Protein AF-A0A924VBN9-F1 (afdb_monomer)

Structure (mmCIF, N/CA/C/O backbone):
data_AF-A0A924VBN9-F1
#
_entry.id   AF-A0A924VBN9-F1
#
loop_
_atom_site.group_PDB
_atom_site.id
_atom_site.type_symbol
_atom_site.label_atom_id
_atom_site.label_alt_id
_atom_site.label_comp_id
_atom_site.label_asym_id
_atom_site.label_entity_id
_atom_site.label_seq_id
_atom_site.pdbx_PDB_ins_code
_atom_site.Cartn_x
_atom_site.Cartn_y
_atom_site.Cartn_z
_atom_site.occupancy
_atom_site.B_iso_or_equiv
_atom_site.auth_seq_id
_atom_site.auth_comp_id
_atom_site.auth_asym_id
_atom_site.auth_atom_id
_atom_site.pdbx_PDB_model_num
ATOM 1 N N . PHE A 1 1 ? -16.070 -0.258 2.102 1.00 54.66 1 PHE A N 1
ATOM 2 C CA . PHE A 1 1 ? -16.539 0.979 2.810 1.00 54.66 1 PHE A CA 1
ATOM 3 C C . PHE A 1 1 ? -17.979 1.382 2.476 1.00 54.66 1 PHE A C 1
ATOM 5 O O . PHE A 1 1 ? -18.764 1.520 3.407 1.00 54.66 1 PHE A O 1
ATOM 12 N N . LEU A 1 2 ? -18.347 1.595 1.200 1.00 62.75 2 LEU A N 1
ATOM 13 C CA . LEU A 1 2 ? -19.738 1.931 0.835 1.00 62.75 2 LEU A CA 1
ATOM 14 C C . LEU A 1 2 ? -20.715 0.792 1.161 1.00 62.75 2 LEU A C 1
ATOM 16 O O . LEU A 1 2 ? -21.795 1.058 1.678 1.00 62.75 2 LEU A O 1
ATOM 20 N N . ASP A 1 3 ? -20.292 -0.458 0.959 1.00 60.91 3 ASP A N 1
ATOM 21 C CA . ASP A 1 3 ? -21.096 -1.643 1.270 1.00 60.91 3 ASP A CA 1
ATOM 22 C C . ASP A 1 3 ? -21.439 -1.731 2.772 1.00 60.91 3 ASP A C 1
ATOM 24 O O . ASP A 1 3 ? -22.600 -1.666 3.165 1.00 60.91 3 ASP A O 1
ATOM 28 N N . GLY A 1 4 ? -20.435 -1.664 3.654 1.00 61.53 4 GLY A N 1
ATOM 29 C CA . GLY A 1 4 ? -20.659 -1.629 5.108 1.00 61.53 4 GLY A CA 1
ATOM 30 C C . GLY A 1 4 ? -21.409 -0.392 5.641 1.00 61.53 4 GLY A C 1
ATOM 31 O O . GLY A 1 4 ? -21.885 -0.397 6.780 1.00 61.53 4 GLY A O 1
ATOM 32 N N . MET A 1 5 ? -21.515 0.696 4.870 1.00 68.69 5 MET A N 1
ATOM 33 C CA . MET A 1 5 ? -22.376 1.839 5.206 1.00 68.69 5 MET A CA 1
ATOM 34 C C . MET A 1 5 ? -23.834 1.552 4.831 1.00 68.69 5 MET A C 1
ATOM 36 O O . MET A 1 5 ? -24.726 1.789 5.644 1.00 68.69 5 MET A O 1
ATOM 40 N N . LEU A 1 6 ? -24.066 0.997 3.639 1.00 72.06 6 LEU A N 1
ATOM 41 C CA . LEU A 1 6 ? -25.390 0.599 3.161 1.00 72.06 6 LEU A CA 1
ATOM 42 C C . LEU A 1 6 ? -25.974 -0.546 3.995 1.00 72.06 6 LEU A C 1
ATOM 44 O O . LEU A 1 6 ? -27.129 -0.466 4.398 1.00 72.06 6 LEU A O 1
ATOM 48 N N . ALA A 1 7 ? -25.173 -1.550 4.357 1.00 70.88 7 ALA A N 1
ATOM 49 C CA . ALA A 1 7 ? -25.602 -2.646 5.226 1.00 70.88 7 ALA A CA 1
ATOM 50 C C . ALA A 1 7 ? -26.070 -2.152 6.608 1.00 70.88 7 ALA A C 1
ATOM 52 O O . ALA A 1 7 ? -27.071 -2.635 7.134 1.00 70.88 7 ALA A O 1
ATOM 53 N N . ARG A 1 8 ? -25.395 -1.140 7.177 1.00 68.31 8 ARG A N 1
ATOM 54 C CA . ARG A 1 8 ? -25.822 -0.490 8.430 1.00 68.31 8 ARG A CA 1
ATOM 55 C C . ARG A 1 8 ? -27.088 0.342 8.259 1.00 68.31 8 ARG A C 1
ATOM 57 O O . ARG A 1 8 ? -27.921 0.345 9.155 1.00 68.31 8 ARG A O 1
ATOM 64 N N . LEU A 1 9 ? -27.243 1.021 7.124 1.00 74.75 9 LEU A N 1
ATOM 65 C CA . LEU A 1 9 ? -28.449 1.792 6.814 1.00 74.75 9 LEU A CA 1
ATOM 66 C C . LEU A 1 9 ? -29.678 0.886 6.621 1.00 74.75 9 LEU A C 1
ATOM 68 O O . LEU A 1 9 ? -30.787 1.271 6.975 1.00 74.75 9 LEU A O 1
ATOM 72 N N . LEU A 1 10 ? -29.473 -0.321 6.086 1.00 80.88 10 LEU A N 1
ATOM 73 C CA . LEU A 1 10 ? -30.519 -1.304 5.791 1.00 80.88 10 LEU A CA 1
ATOM 74 C C . LEU A 1 10 ? -30.759 -2.317 6.926 1.00 80.88 10 LEU A C 1
ATOM 76 O O . LEU A 1 10 ? -31.559 -3.231 6.750 1.00 80.88 10 LEU A O 1
ATOM 80 N N . ASN A 1 11 ? -30.070 -2.190 8.070 1.00 68.44 11 ASN A N 1
ATOM 81 C CA . ASN A 1 11 ? -30.061 -3.186 9.156 1.00 68.44 11 ASN A CA 1
ATOM 82 C C . ASN A 1 11 ? -29.734 -4.624 8.691 1.00 68.44 11 ASN A C 1
ATOM 84 O O . ASN A 1 11 ? -30.111 -5.597 9.338 1.00 68.44 11 ASN A O 1
ATOM 88 N N . ALA A 1 12 ? -29.006 -4.769 7.584 1.00 73.81 12 ALA A N 1
ATOM 89 C CA . ALA A 1 12 ? -28.646 -6.046 6.973 1.00 73.81 12 ALA A CA 1
ATOM 90 C C . ALA A 1 12 ? -27.197 -6.432 7.315 1.00 73.81 12 ALA A C 1
ATOM 92 O O . ALA A 1 12 ? -26.398 -6.765 6.442 1.00 73.81 12 ALA A O 1
ATOM 93 N N . TYR A 1 13 ? -26.825 -6.329 8.592 1.00 69.38 13 TYR A N 1
ATOM 94 C CA . TYR A 1 13 ? -25.487 -6.697 9.049 1.00 69.38 13 TYR A CA 1
ATOM 95 C C . TYR A 1 13 ? -25.423 -8.203 9.330 1.00 69.38 13 TYR A C 1
ATOM 97 O O . TYR A 1 13 ? -26.237 -8.729 10.085 1.00 69.38 13 TYR A O 1
ATOM 105 N N . SER A 1 14 ? -24.453 -8.896 8.735 1.00 81.44 14 SER A N 1
ATOM 106 C CA . SER A 1 14 ? -24.187 -10.313 9.000 1.00 81.44 14 SER A CA 1
ATOM 107 C C . SER A 1 14 ? -22.686 -10.571 9.072 1.00 81.44 14 SER A C 1
ATOM 109 O O . SER A 1 14 ? -21.905 -9.883 8.409 1.00 81.44 14 SER A O 1
ATOM 111 N N . ASP A 1 15 ? -22.284 -11.582 9.843 1.00 82.25 15 ASP A N 1
ATOM 112 C CA . ASP A 1 15 ? -20.875 -11.979 9.958 1.00 82.25 15 ASP A CA 1
ATOM 113 C C . ASP A 1 15 ? -20.304 -12.426 8.602 1.00 82.25 15 ASP A C 1
ATOM 115 O O . ASP A 1 15 ? -19.198 -12.039 8.234 1.00 82.25 15 ASP A O 1
ATOM 119 N N . ILE A 1 16 ? -21.117 -13.117 7.794 1.00 85.19 16 ILE A N 1
ATOM 120 C CA . ILE A 1 16 ? -20.769 -13.501 6.417 1.00 85.19 16 ILE A CA 1
ATOM 121 C C . ILE A 1 16 ? -20.484 -12.264 5.553 1.00 85.19 16 ILE A C 1
ATOM 123 O O . ILE A 1 16 ? -19.533 -12.265 4.775 1.00 85.19 16 ILE A O 1
ATOM 127 N N . GLY A 1 17 ? -21.277 -11.196 5.690 1.00 84.81 17 GLY A N 1
ATOM 128 C CA . GLY A 1 17 ? -21.065 -9.951 4.948 1.00 84.81 17 GLY A CA 1
ATOM 129 C C . GLY A 1 17 ? -19.741 -9.267 5.302 1.00 84.81 17 GLY A C 1
ATOM 130 O O . GLY A 1 17 ? -19.043 -8.789 4.412 1.00 84.81 17 GLY A O 1
ATOM 131 N N . LYS A 1 18 ? -19.353 -9.276 6.584 1.00 81.56 18 LYS A N 1
ATOM 132 C CA . LYS A 1 18 ? -18.053 -8.751 7.041 1.00 81.56 18 LYS A CA 1
ATOM 133 C C . LYS A 1 18 ? -16.880 -9.522 6.422 1.00 81.56 18 LYS A C 1
ATOM 135 O O . LYS A 1 18 ? -15.900 -8.915 5.980 1.00 81.56 18 LYS A O 1
ATOM 140 N N . ASP A 1 19 ? -16.979 -10.847 6.376 1.00 87.19 19 ASP A N 1
ATOM 141 C CA . ASP A 1 19 ? -15.943 -11.690 5.775 1.00 87.19 19 ASP A CA 1
ATOM 142 C C . ASP A 1 19 ? -15.893 -11.530 4.249 1.00 87.19 19 ASP A C 1
ATOM 144 O O . ASP A 1 19 ? -14.808 -11.509 3.664 1.00 87.19 19 ASP A O 1
ATOM 148 N N . LEU A 1 20 ? -17.044 -11.327 3.602 1.00 89.31 20 LEU A N 1
ATOM 149 C CA . LEU A 1 20 ? -17.122 -11.067 2.166 1.00 89.31 20 LEU A CA 1
ATOM 150 C C . LEU A 1 20 ? -16.524 -9.701 1.780 1.00 89.31 20 LEU A C 1
ATOM 152 O O . LEU A 1 20 ? -15.776 -9.638 0.805 1.00 89.31 20 LEU A O 1
ATOM 156 N N . ASP A 1 21 ? -16.773 -8.640 2.559 1.00 87.50 21 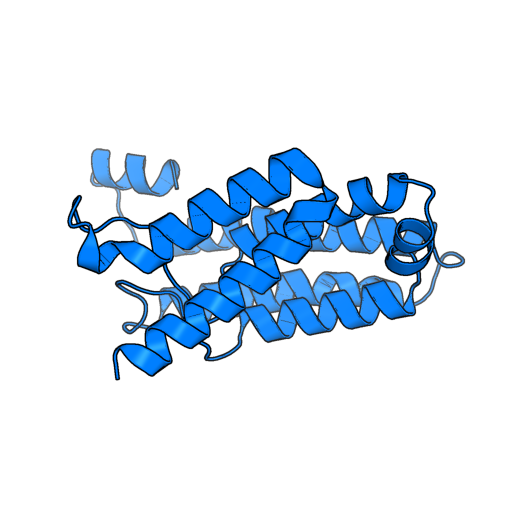ASP A N 1
ATOM 157 C CA . ASP A 1 21 ? -16.122 -7.321 2.390 1.00 87.50 21 ASP A CA 1
ATOM 158 C C . ASP A 1 21 ? -14.598 -7.467 2.520 1.00 87.50 21 ASP A C 1
ATOM 160 O O . ASP A 1 21 ? -13.838 -6.956 1.700 1.00 87.50 21 ASP A O 1
ATOM 164 N N . SER A 1 22 ? -14.138 -8.284 3.474 1.00 90.12 22 SER A N 1
ATOM 165 C CA . SER A 1 22 ? -12.709 -8.568 3.657 1.00 90.12 22 SER A CA 1
ATOM 166 C C . SER A 1 22 ? -12.106 -9.338 2.478 1.00 90.12 22 SER A C 1
ATOM 168 O O . SER A 1 22 ? -10.986 -9.045 2.062 1.00 90.12 22 SER A O 1
ATOM 170 N N . LEU A 1 23 ? -12.832 -10.298 1.898 1.00 91.44 23 LEU A N 1
ATOM 171 C CA . LEU A 1 23 ? -12.396 -11.011 0.694 1.00 91.44 23 LEU A CA 1
ATOM 172 C C . LEU A 1 23 ? -12.319 -10.067 -0.516 1.00 91.44 23 LEU A C 1
ATOM 174 O O . LEU A 1 23 ? -11.346 -10.106 -1.273 1.00 91.44 23 LEU A O 1
ATOM 178 N N . ALA A 1 24 ? -13.307 -9.185 -0.678 1.00 94.06 24 ALA A N 1
ATOM 179 C CA . ALA A 1 24 ? -13.301 -8.161 -1.719 1.00 94.06 24 ALA A CA 1
ATOM 180 C C . ALA A 1 24 ? -12.132 -7.171 -1.544 1.00 94.06 24 ALA A C 1
ATOM 182 O O . ALA A 1 24 ? -11.479 -6.795 -2.526 1.00 94.06 24 ALA A O 1
ATOM 183 N N . ASP A 1 25 ? -11.802 -6.816 -0.300 1.00 93.06 25 ASP A N 1
ATOM 184 C CA . ASP A 1 25 ? -10.635 -6.004 0.045 1.00 93.06 25 ASP A CA 1
ATOM 185 C C . ASP A 1 25 ? -9.316 -6.725 -0.272 1.00 93.06 25 ASP A C 1
ATOM 187 O O . ASP A 1 25 ? -8.379 -6.087 -0.756 1.00 93.06 25 ASP A O 1
ATOM 191 N N . VAL A 1 26 ? -9.219 -8.047 -0.076 1.00 96.25 26 VAL A N 1
ATOM 192 C CA . VAL A 1 26 ? -8.041 -8.831 -0.503 1.00 96.25 26 VAL A CA 1
ATOM 193 C C . VAL A 1 26 ? -7.848 -8.738 -2.012 1.00 96.25 26 VAL A C 1
ATOM 195 O O . VAL A 1 26 ? -6.723 -8.548 -2.473 1.00 96.25 26 VAL A O 1
ATOM 198 N N . VAL A 1 27 ? -8.918 -8.841 -2.799 1.00 96.81 27 VAL A N 1
ATOM 199 C CA . VAL A 1 27 ? -8.819 -8.738 -4.263 1.00 96.81 27 VAL A CA 1
ATOM 200 C C . VAL A 1 27 ? -8.392 -7.325 -4.674 1.00 96.81 27 VAL A C 1
ATOM 202 O O . VAL A 1 27 ? -7.432 -7.155 -5.429 1.00 96.81 27 VAL A O 1
ATOM 205 N N . SER A 1 28 ? -9.054 -6.307 -4.126 1.00 95.19 28 SER A N 1
ATOM 206 C CA . SER A 1 28 ? -8.852 -4.905 -4.513 1.00 95.19 28 SER A CA 1
ATOM 207 C C . SER A 1 28 ? -7.522 -4.327 -4.021 1.00 95.19 28 SER A C 1
ATOM 209 O O . SER A 1 28 ? -6.862 -3.583 -4.743 1.00 95.19 28 SER A O 1
ATOM 211 N N . PHE A 1 29 ? -7.108 -4.669 -2.799 1.00 96.06 29 PHE A N 1
ATOM 212 C CA . PHE A 1 29 ? -5.952 -4.068 -2.122 1.00 96.06 29 PHE A CA 1
ATOM 213 C C . PHE A 1 29 ? -4.799 -5.043 -1.852 1.00 96.06 29 PHE A C 1
ATOM 215 O O . PHE A 1 29 ? -3.751 -4.615 -1.374 1.00 96.06 29 PHE A O 1
ATOM 222 N N . GLY A 1 30 ? -4.959 -6.329 -2.163 1.00 97.12 30 GLY A N 1
ATOM 223 C CA . GLY A 1 30 ? -3.892 -7.332 -2.115 1.00 97.12 30 GLY A CA 1
ATOM 224 C C . GLY A 1 30 ? -3.515 -7.828 -3.509 1.00 97.12 30 GLY A C 1
ATOM 225 O O . GLY A 1 30 ? -2.386 -7.631 -3.953 1.00 97.12 30 GLY A O 1
ATOM 226 N N . VAL A 1 31 ? -4.472 -8.428 -4.223 1.00 98.00 31 VAL A N 1
ATOM 227 C CA . VAL A 1 31 ? -4.238 -9.062 -5.532 1.00 98.00 31 VAL A CA 1
ATOM 228 C C . VAL A 1 31 ? -3.916 -8.035 -6.612 1.00 98.00 31 VAL A C 1
ATOM 230 O O . VAL A 1 31 ? -2.914 -8.195 -7.304 1.00 98.00 31 VAL A O 1
ATOM 233 N N . LEU A 1 32 ? -4.707 -6.968 -6.754 1.00 97.69 32 LEU A N 1
ATOM 234 C CA . LEU A 1 32 ? -4.434 -5.930 -7.756 1.00 97.69 32 LEU A CA 1
ATOM 235 C C . LEU A 1 32 ? -3.019 -5.326 -7.591 1.00 97.69 32 LEU A C 1
ATOM 237 O O . LEU A 1 32 ? -2.272 -5.313 -8.572 1.00 97.69 32 LEU A O 1
ATOM 241 N N . PRO A 1 33 ? -2.580 -4.901 -6.388 1.00 97.56 33 PRO A N 1
ATOM 242 C CA . PRO A 1 33 ? -1.198 -4.469 -6.170 1.00 97.56 33 PRO A CA 1
ATOM 243 C C . PRO A 1 33 ? -0.140 -5.535 -6.485 1.00 97.56 33 PRO A C 1
ATOM 245 O O . PRO A 1 33 ? 0.878 -5.212 -7.098 1.00 97.56 33 PRO A O 1
ATOM 248 N N . SER A 1 34 ? -0.375 -6.805 -6.135 1.00 97.81 34 SER A N 1
ATOM 249 C CA . SER A 1 34 ? 0.512 -7.907 -6.535 1.00 97.81 34 SER A CA 1
ATOM 250 C C . SER A 1 34 ? 0.649 -8.012 -8.053 1.00 97.81 34 SER A C 1
ATOM 252 O O . SER A 1 34 ? 1.762 -8.144 -8.557 1.00 97.81 34 SER A O 1
ATOM 254 N N . VAL A 1 35 ? -0.455 -7.896 -8.795 1.00 97.75 35 VAL A N 1
ATOM 255 C CA . VAL A 1 35 ? -0.440 -7.924 -10.265 1.00 97.75 35 VAL A CA 1
ATOM 256 C C . VAL A 1 35 ? 0.334 -6.733 -10.831 1.00 97.75 35 VAL A C 1
ATOM 258 O O . VAL A 1 35 ? 1.094 -6.907 -11.780 1.00 97.75 35 VAL A O 1
ATOM 261 N N . ILE A 1 36 ? 0.210 -5.541 -10.238 1.00 97.12 36 ILE A N 1
ATOM 262 C CA . ILE A 1 36 ? 0.985 -4.358 -10.649 1.00 97.12 36 ILE A CA 1
ATOM 263 C C . ILE A 1 36 ? 2.493 -4.627 -10.544 1.00 97.12 36 ILE A C 1
ATOM 265 O O . ILE A 1 36 ? 3.231 -4.371 -11.496 1.00 97.12 36 ILE A O 1
ATOM 269 N N . ILE A 1 37 ? 2.958 -5.168 -9.415 1.00 96.31 37 ILE A N 1
ATOM 270 C CA . ILE A 1 37 ? 4.380 -5.492 -9.225 1.00 96.31 37 ILE A CA 1
ATOM 271 C C . ILE A 1 37 ? 4.815 -6.635 -10.145 1.00 96.31 37 ILE A C 1
ATOM 273 O O . ILE A 1 37 ? 5.881 -6.557 -10.752 1.00 96.31 37 ILE A O 1
ATOM 277 N N . TYR A 1 38 ? 3.980 -7.659 -10.317 1.00 95.50 38 TYR A N 1
ATOM 278 C CA . TYR A 1 38 ? 4.244 -8.752 -11.252 1.00 95.50 38 TYR A CA 1
ATOM 279 C C . TYR A 1 38 ? 4.428 -8.242 -12.690 1.00 95.50 38 TYR A C 1
ATOM 281 O O . TYR A 1 38 ? 5.359 -8.643 -13.383 1.00 95.50 38 TYR A O 1
ATOM 289 N N . GLN A 1 39 ? 3.607 -7.286 -13.128 1.00 94.31 39 GLN A N 1
ATOM 290 C CA . GLN A 1 39 ? 3.758 -6.637 -14.433 1.00 94.31 39 GLN A CA 1
ATOM 291 C C . GLN A 1 39 ? 5.069 -5.848 -14.554 1.00 94.31 39 GLN A C 1
ATOM 293 O O . GLN A 1 39 ? 5.650 -5.794 -15.635 1.00 94.31 39 GLN A O 1
ATOM 298 N N . LEU A 1 40 ? 5.566 -5.247 -13.468 1.00 93.69 40 LEU A N 1
ATOM 299 C CA . LEU A 1 40 ? 6.883 -4.600 -13.466 1.00 93.69 40 LEU A CA 1
ATOM 300 C C . LEU A 1 40 ? 8.021 -5.621 -13.562 1.00 93.69 40 LEU A C 1
ATOM 302 O O . LEU A 1 40 ? 8.974 -5.379 -14.296 1.00 93.69 40 LEU A O 1
ATOM 306 N N . PHE A 1 41 ? 7.894 -6.776 -12.906 1.00 93.19 41 PHE A N 1
ATOM 307 C CA . PHE A 1 41 ? 8.845 -7.883 -13.043 1.00 93.19 41 PHE A CA 1
ATOM 308 C C . PHE A 1 41 ? 8.942 -8.396 -14.483 1.00 93.19 41 PHE A C 1
ATOM 310 O O . PHE A 1 41 ? 10.042 -8.587 -14.998 1.00 93.19 41 PHE A O 1
ATOM 317 N N . LEU A 1 42 ? 7.801 -8.571 -15.159 1.00 91.69 42 LEU A N 1
ATOM 318 C CA . LEU A 1 42 ? 7.770 -8.990 -16.566 1.00 91.69 42 LEU A CA 1
ATOM 319 C C . LEU A 1 42 ? 8.439 -7.979 -17.508 1.00 91.69 42 LEU A C 1
ATOM 321 O O . LEU A 1 42 ? 8.880 -8.349 -18.590 1.00 91.69 42 LEU A O 1
ATOM 325 N N . LYS A 1 43 ? 8.516 -6.704 -17.112 1.00 89.19 43 LYS A N 1
ATOM 326 C CA . LYS A 1 43 ? 9.212 -5.663 -17.880 1.00 89.19 43 LYS A CA 1
ATOM 327 C C . LYS A 1 43 ? 10.711 -5.599 -17.591 1.00 89.19 43 LYS A C 1
ATOM 329 O O . LYS A 1 43 ? 11.442 -5.066 -18.420 1.00 89.19 43 LYS A O 1
ATOM 334 N N . SER A 1 44 ? 11.162 -6.079 -16.431 1.00 84.12 44 SER A N 1
ATOM 335 C CA . SER A 1 44 ? 12.541 -5.897 -15.968 1.00 84.12 44 SER A CA 1
ATOM 336 C C . SER A 1 44 ? 13.434 -7.126 -16.060 1.00 84.12 44 SER A C 1
ATOM 338 O O . SER A 1 44 ? 14.655 -6.975 -16.068 1.00 84.12 44 SER A O 1
ATOM 340 N N . SER A 1 45 ? 12.855 -8.323 -16.139 1.00 67.62 45 SER A N 1
ATOM 341 C CA . SER A 1 45 ? 13.589 -9.581 -16.279 1.00 67.62 45 SER A CA 1
ATOM 342 C C . SER A 1 45 ? 13.274 -10.261 -17.609 1.00 67.62 45 SER A C 1
ATOM 344 O O . SER A 1 45 ? 12.187 -10.105 -18.165 1.00 67.62 45 SER A O 1
ATOM 346 N N . SER A 1 46 ? 14.214 -11.063 -18.112 1.00 59.25 46 SER A N 1
ATOM 347 C CA . SER A 1 46 ? 13.927 -12.030 -19.170 1.00 59.25 46 SER A CA 1
ATOM 348 C C . SER A 1 46 ? 12.811 -12.971 -18.701 1.00 59.25 46 SER A C 1
ATOM 350 O O . SER A 1 46 ? 12.902 -13.543 -17.615 1.00 59.25 46 SER A O 1
ATOM 352 N N . ASN A 1 47 ? 11.758 -13.112 -19.508 1.00 55.88 47 ASN A N 1
ATOM 353 C CA . ASN A 1 47 ? 10.572 -13.921 -19.215 1.00 55.88 47 ASN A CA 1
ATOM 354 C C . ASN A 1 47 ? 10.916 -15.287 -18.582 1.00 55.88 47 ASN A C 1
ATOM 356 O O . ASN A 1 47 ? 11.613 -16.084 -19.205 1.00 55.88 47 ASN A O 1
ATOM 360 N N . GLY A 1 48 ? 10.369 -15.580 -17.392 1.00 62.09 48 GLY A N 1
ATOM 361 C CA . GLY A 1 48 ? 10.345 -16.943 -16.835 1.00 62.09 48 GLY A CA 1
ATOM 362 C C . GLY A 1 48 ? 11.003 -17.175 -15.470 1.00 62.09 48 GLY A C 1
ATOM 363 O O . GLY A 1 48 ? 11.113 -18.329 -15.070 1.00 62.09 48 GLY A O 1
ATOM 364 N N . ASP A 1 49 ? 11.419 -16.137 -14.741 1.00 79.88 49 ASP A N 1
ATOM 365 C CA . ASP A 1 49 ? 12.045 -16.324 -13.426 1.00 79.88 49 ASP A CA 1
ATOM 366 C C . ASP A 1 49 ? 11.008 -16.541 -12.302 1.00 79.88 49 ASP A C 1
ATOM 368 O O . ASP A 1 49 ? 10.036 -15.784 -12.172 1.00 79.88 49 ASP A O 1
ATOM 372 N N . TRP A 1 50 ? 11.211 -17.560 -11.456 1.00 86.00 50 TRP A N 1
ATOM 373 C CA . TRP A 1 50 ? 10.319 -17.870 -10.326 1.00 86.00 50 TRP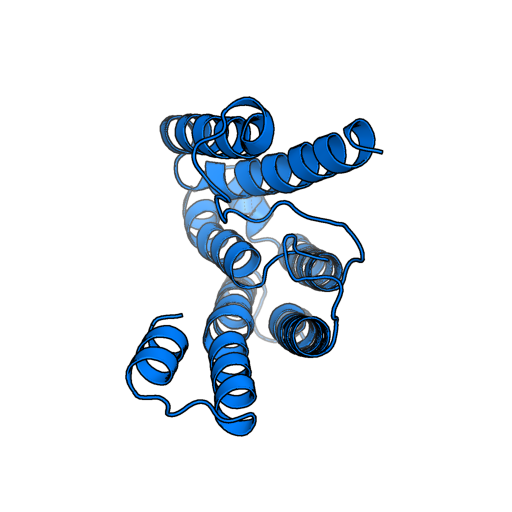 A CA 1
ATOM 374 C C . TRP A 1 50 ? 10.234 -16.723 -9.315 1.00 86.00 50 TRP A C 1
ATOM 376 O O . TRP A 1 50 ? 9.221 -16.566 -8.630 1.00 86.00 50 TRP A O 1
ATOM 386 N N . LEU A 1 51 ? 11.263 -15.874 -9.275 1.00 87.50 51 LEU A N 1
ATOM 387 C CA . LEU A 1 51 ? 11.305 -14.650 -8.477 1.00 87.50 51 LEU A CA 1
ATOM 388 C C . LEU A 1 51 ? 10.142 -13.695 -8.762 1.00 87.50 51 LEU A C 1
ATOM 390 O O . LEU A 1 51 ? 9.687 -13.019 -7.839 1.00 87.50 51 LEU A O 1
ATOM 394 N N . ASN A 1 52 ? 9.593 -13.680 -9.979 1.00 92.31 52 ASN A N 1
ATOM 395 C CA . ASN A 1 52 ? 8.489 -12.784 -10.334 1.00 92.31 52 ASN A CA 1
ATOM 396 C C . ASN A 1 52 ? 7.244 -13.047 -9.469 1.00 92.31 52 ASN A C 1
ATOM 398 O O . ASN A 1 52 ? 6.522 -12.118 -9.105 1.00 92.31 52 ASN A O 1
ATOM 402 N N . TYR A 1 53 ? 7.015 -14.302 -9.069 1.00 93.12 53 TYR A N 1
ATOM 403 C CA . TYR A 1 53 ? 5.877 -14.677 -8.225 1.00 93.12 53 TYR A CA 1
ATOM 404 C C . TYR A 1 53 ? 5.987 -14.158 -6.786 1.00 93.12 53 TYR A C 1
ATOM 406 O O . TYR A 1 53 ? 4.981 -14.136 -6.077 1.00 93.12 53 TYR A O 1
ATOM 414 N N . SER A 1 54 ? 7.156 -13.657 -6.364 1.00 93.62 54 SER A N 1
ATOM 415 C CA . SER A 1 54 ? 7.313 -12.975 -5.070 1.00 93.62 54 SER A CA 1
ATOM 416 C C . SER A 1 54 ? 6.377 -11.769 -4.919 1.00 93.62 54 SER A C 1
ATOM 418 O O . SER A 1 54 ? 5.981 -11.441 -3.801 1.00 93.62 54 SER A O 1
ATOM 420 N N . ALA A 1 55 ? 5.923 -11.172 -6.027 1.00 96.00 55 ALA A N 1
ATOM 421 C CA . ALA A 1 55 ? 4.902 -10.127 -6.032 1.00 96.00 55 ALA A CA 1
ATOM 422 C C . ALA A 1 55 ? 3.601 -10.548 -5.315 1.00 96.00 55 ALA A C 1
ATOM 424 O O . ALA A 1 55 ? 2.943 -9.728 -4.669 1.00 96.00 55 ALA A O 1
ATOM 425 N N . PHE A 1 56 ? 3.232 -11.833 -5.376 1.00 97.12 56 PHE A N 1
ATOM 426 C CA . PHE A 1 56 ? 2.016 -12.366 -4.751 1.00 97.12 56 PHE A CA 1
ATOM 427 C C . PHE A 1 56 ? 2.131 -12.567 -3.236 1.00 97.12 56 PHE A C 1
ATOM 429 O O . PHE A 1 56 ? 1.112 -12.772 -2.575 1.00 97.12 56 PHE A O 1
ATOM 436 N N . LEU A 1 57 ? 3.325 -12.399 -2.652 1.00 97.00 57 LEU A N 1
ATOM 437 C CA . LEU A 1 57 ? 3.466 -12.291 -1.198 1.00 97.00 57 LEU A CA 1
ATOM 438 C C . LEU A 1 57 ? 2.614 -11.141 -0.650 1.00 97.00 57 LEU A C 1
ATOM 440 O O . LEU A 1 57 ? 2.008 -11.289 0.407 1.00 97.00 57 LEU A O 1
ATOM 444 N N . ILE A 1 58 ? 2.495 -10.031 -1.387 1.00 97.62 58 ILE A N 1
ATOM 445 C CA . ILE A 1 58 ? 1.650 -8.896 -0.989 1.00 97.62 58 ILE A CA 1
ATOM 446 C C . ILE A 1 58 ? 0.192 -9.339 -0.800 1.00 97.62 58 ILE A C 1
ATOM 448 O O . ILE A 1 58 ? -0.413 -8.991 0.215 1.00 97.62 58 ILE A O 1
ATOM 452 N N . ALA A 1 59 ? -0.367 -10.135 -1.716 1.00 97.88 59 ALA A N 1
ATOM 453 C CA . ALA A 1 59 ? -1.725 -10.662 -1.597 1.00 97.88 59 ALA A CA 1
ATOM 454 C C . ALA A 1 59 ? -1.876 -11.596 -0.385 1.00 97.88 59 ALA A C 1
ATOM 456 O O . ALA A 1 59 ? -2.817 -11.439 0.394 1.00 97.88 59 ALA A O 1
ATOM 457 N N . ILE A 1 60 ? -0.918 -12.508 -0.178 1.00 97.69 60 ILE A N 1
ATOM 458 C CA . ILE A 1 60 ? -0.918 -13.449 0.956 1.00 97.69 60 ILE A CA 1
ATOM 459 C C . ILE A 1 60 ? -0.882 -12.692 2.292 1.00 97.69 60 ILE A C 1
ATOM 461 O O . ILE A 1 60 ? -1.718 -12.924 3.168 1.00 97.69 60 ILE A O 1
ATOM 465 N N . PHE A 1 61 ? 0.043 -11.742 2.447 1.00 97.69 61 PHE A N 1
ATOM 466 C CA . PHE A 1 61 ? 0.158 -10.946 3.669 1.00 97.69 61 PHE A CA 1
ATOM 467 C C . PHE A 1 61 ? -1.022 -9.987 3.863 1.00 97.69 61 PHE A C 1
ATOM 469 O O . PHE A 1 61 ? -1.416 -9.739 5.001 1.00 97.69 61 PHE A O 1
ATOM 476 N N . SER A 1 62 ? -1.636 -9.493 2.783 1.00 96.94 62 SER A N 1
ATOM 477 C CA . SER A 1 62 ? -2.862 -8.684 2.859 1.00 96.94 62 SER A CA 1
ATOM 478 C C . SER A 1 62 ? -4.034 -9.495 3.407 1.00 96.94 62 SER A C 1
ATOM 480 O O . SER A 1 62 ? -4.733 -9.013 4.299 1.00 96.94 62 SER A O 1
ATOM 482 N N . ALA A 1 63 ? -4.207 -10.737 2.943 1.00 96.12 63 ALA A N 1
ATOM 483 C CA . ALA A 1 63 ? -5.218 -11.655 3.465 1.00 96.12 63 ALA A CA 1
ATOM 484 C C . ALA A 1 63 ? -4.987 -11.974 4.947 1.00 96.12 63 ALA A C 1
ATOM 486 O O . ALA A 1 63 ? -5.902 -11.837 5.759 1.00 96.12 63 ALA A O 1
ATOM 487 N N . LEU A 1 64 ? -3.747 -12.301 5.327 1.00 95.12 64 LEU A N 1
ATOM 488 C CA . LEU A 1 64 ? -3.394 -12.551 6.726 1.00 95.12 64 LEU A CA 1
ATOM 489 C C . LEU A 1 64 ? -3.647 -11.322 7.610 1.00 95.12 64 LEU A C 1
ATOM 491 O O . LEU A 1 64 ? -4.187 -11.445 8.709 1.00 95.12 64 LEU A O 1
ATOM 495 N N . ARG A 1 65 ? -3.292 -10.122 7.139 1.00 94.62 65 ARG A N 1
ATOM 496 C CA . ARG A 1 65 ? -3.528 -8.875 7.873 1.00 94.62 65 ARG A CA 1
ATOM 497 C C . ARG A 1 65 ? -5.017 -8.594 8.062 1.00 94.62 65 ARG A C 1
ATOM 499 O O . ARG A 1 65 ? -5.402 -8.207 9.160 1.00 94.62 65 ARG A O 1
ATOM 506 N N . LEU A 1 66 ? -5.848 -8.795 7.040 1.00 92.25 66 LEU A N 1
ATOM 507 C CA . LEU A 1 66 ? -7.302 -8.611 7.147 1.00 92.25 66 LEU A CA 1
ATOM 508 C C . LEU A 1 66 ? -7.931 -9.630 8.108 1.00 92.25 66 LEU A C 1
ATOM 510 O O . LEU A 1 66 ? -8.734 -9.251 8.957 1.00 92.25 66 LEU A O 1
ATOM 514 N N . ALA A 1 67 ? -7.482 -10.887 8.079 1.00 91.19 67 ALA A N 1
ATOM 515 C CA . ALA A 1 67 ? -7.897 -11.892 9.057 1.00 91.19 67 ALA A CA 1
ATOM 516 C C . ALA A 1 67 ? -7.493 -11.514 10.496 1.00 91.19 67 ALA A C 1
ATOM 518 O O . ALA A 1 67 ? -8.298 -11.655 11.419 1.00 91.19 67 ALA A O 1
ATOM 519 N N . LYS A 1 68 ? -6.274 -10.984 10.703 1.00 89.44 68 LYS A N 1
ATOM 520 C CA . LYS A 1 68 ? -5.847 -10.439 12.008 1.00 89.44 68 LYS A CA 1
ATOM 521 C C . LYS A 1 68 ? -6.719 -9.250 12.418 1.00 89.44 68 LYS A C 1
ATOM 523 O O . LYS A 1 68 ? -7.179 -9.208 13.550 1.00 89.44 68 LYS A O 1
ATOM 528 N N . PHE A 1 69 ? -6.981 -8.315 11.505 1.00 87.38 69 PHE A N 1
ATOM 529 C CA . PHE A 1 69 ? -7.803 -7.129 11.759 1.00 87.38 69 PHE A CA 1
ATOM 530 C C . PHE A 1 69 ? -9.230 -7.489 12.193 1.00 87.38 69 PHE A C 1
ATOM 532 O O . PHE A 1 69 ? -9.745 -6.904 13.140 1.00 87.38 69 PHE A O 1
ATOM 539 N N . ASN A 1 70 ? -9.849 -8.490 11.561 1.00 86.75 70 ASN A N 1
ATOM 540 C CA . ASN A 1 70 ? -11.215 -8.901 11.890 1.00 86.75 70 ASN A CA 1
ATOM 541 C C . ASN A 1 70 ? -11.361 -9.555 13.267 1.00 86.75 70 ASN A C 1
ATOM 543 O O . ASN A 1 70 ? -12.467 -9.513 13.812 1.00 86.75 70 ASN A O 1
ATOM 547 N N . ASN A 1 71 ? -10.278 -10.135 13.794 1.00 86.00 71 ASN A N 1
ATOM 548 C CA . ASN A 1 71 ? -10.253 -10.905 15.039 1.00 86.00 71 ASN A CA 1
ATOM 549 C C . ASN A 1 71 ? -9.557 -10.181 16.209 1.00 86.00 71 ASN A C 1
ATOM 551 O O . ASN A 1 71 ? -9.653 -10.633 17.347 1.00 86.00 71 ASN A O 1
ATOM 555 N N . ASP A 1 72 ? -8.850 -9.074 15.963 1.00 84.81 72 ASP A N 1
ATOM 556 C CA . ASP A 1 72 ? -8.093 -8.345 16.987 1.00 84.81 72 ASP A CA 1
ATOM 557 C C . ASP A 1 72 ? -8.902 -7.175 17.567 1.00 84.81 72 ASP A C 1
ATOM 559 O O . ASP A 1 72 ? -9.107 -6.139 16.930 1.00 84.81 72 ASP A O 1
ATOM 563 N N . THR A 1 73 ? -9.322 -7.310 18.825 1.00 81.25 73 THR A N 1
ATOM 564 C CA . THR A 1 73 ? -10.125 -6.306 19.544 1.00 81.25 73 THR A CA 1
ATOM 565 C C . THR A 1 73 ? -9.358 -5.024 19.881 1.00 81.25 73 THR A C 1
ATOM 567 O O . THR A 1 73 ? -9.971 -4.018 20.242 1.00 81.25 73 THR A O 1
ATOM 570 N N . ARG A 1 74 ? -8.025 -5.012 19.735 1.00 78.69 74 ARG A N 1
ATOM 571 C CA . ARG A 1 74 ? -7.173 -3.844 20.025 1.00 78.69 74 ARG A CA 1
ATOM 572 C C . ARG A 1 74 ? -7.248 -2.756 18.948 1.00 78.69 74 ARG A C 1
ATOM 574 O O . ARG A 1 74 ? -6.767 -1.650 19.180 1.00 78.69 74 ARG A O 1
ATOM 581 N N . GLN A 1 75 ? -7.825 -3.046 17.779 1.00 69.56 75 GLN A N 1
ATOM 582 C CA . GLN A 1 75 ? -7.772 -2.173 16.595 1.00 69.56 75 GLN A CA 1
ATOM 583 C C . GLN A 1 75 ? -8.997 -1.254 16.421 1.00 69.56 75 GLN A C 1
ATOM 585 O O . GLN A 1 75 ? -9.392 -0.928 15.302 1.00 69.56 75 GLN A O 1
ATOM 590 N N . SER A 1 76 ? -9.623 -0.828 17.522 1.00 66.25 76 SER A N 1
ATOM 591 C CA . SER A 1 76 ? -10.851 -0.015 17.495 1.00 66.25 76 SER A CA 1
ATOM 592 C C . SER A 1 76 ? -10.617 1.453 17.114 1.00 66.25 76 SER A C 1
ATOM 594 O O . SER A 1 76 ? -11.409 2.039 16.373 1.00 66.25 76 SER A O 1
ATOM 596 N N . GLU A 1 77 ? -9.527 2.052 17.602 1.00 69.00 77 GLU A N 1
ATOM 597 C CA . GLU A 1 77 ? -9.188 3.463 17.356 1.00 69.00 77 GLU A CA 1
ATOM 598 C C . GLU A 1 77 ? -7.956 3.645 16.464 1.00 69.00 77 GLU A C 1
ATOM 600 O O . GLU A 1 77 ? -7.862 4.636 15.739 1.00 69.00 77 GLU A O 1
ATOM 605 N N . ASN A 1 78 ? -7.021 2.695 16.498 1.00 79.38 78 ASN A N 1
ATOM 606 C CA . ASN A 1 78 ? -5.740 2.736 15.795 1.00 79.38 78 ASN A CA 1
ATOM 607 C C . ASN A 1 78 ? -5.509 1.425 15.041 1.00 79.38 78 ASN A C 1
ATOM 609 O O . ASN A 1 78 ? -6.095 0.398 15.382 1.00 79.38 78 ASN A O 1
ATOM 613 N N . PHE A 1 79 ? -4.636 1.452 14.038 1.00 84.06 79 PHE A N 1
ATOM 614 C CA . PHE A 1 79 ? -4.264 0.248 13.300 1.00 84.06 79 PHE A CA 1
ATOM 615 C C . PHE A 1 79 ? -3.046 -0.418 13.938 1.00 84.06 79 PHE A C 1
ATOM 617 O O . PHE A 1 79 ? -2.173 0.266 14.470 1.00 84.06 79 PHE A O 1
ATOM 624 N N . ILE A 1 80 ? -2.969 -1.745 13.866 1.00 86.88 80 ILE A N 1
ATOM 625 C CA . ILE A 1 80 ? -1.743 -2.496 14.153 1.00 86.88 80 ILE A CA 1
ATOM 626 C C . ILE A 1 80 ? -1.283 -3.120 12.837 1.00 86.88 80 ILE A C 1
ATOM 628 O O . ILE A 1 80 ? -2.015 -3.903 12.226 1.00 86.88 80 ILE A O 1
ATOM 632 N N . GLY A 1 81 ? -0.089 -2.733 12.399 1.00 89.69 81 GLY A N 1
ATOM 633 C CA . GLY A 1 81 ? 0.438 -3.040 11.074 1.00 89.69 81 GLY A CA 1
ATOM 634 C C . GLY A 1 81 ? -0.088 -2.098 9.994 1.00 89.69 81 GLY A C 1
ATOM 635 O O . GLY A 1 81 ? -1.049 -1.345 10.192 1.00 89.69 81 GLY A O 1
ATOM 636 N N . LEU A 1 82 ? 0.567 -2.116 8.832 1.00 92.75 82 LEU A N 1
ATOM 637 C CA . LEU A 1 82 ? 0.249 -1.206 7.733 1.00 92.75 82 LEU A CA 1
ATOM 638 C C . LEU A 1 82 ? -1.171 -1.457 7.185 1.00 92.75 82 LEU A C 1
ATOM 640 O O . LEU A 1 82 ? -1.520 -2.603 6.891 1.00 92.75 82 LEU A O 1
ATOM 644 N N . PRO A 1 83 ? -2.007 -0.415 6.995 1.00 92.62 83 PRO A N 1
ATOM 645 C CA . PRO A 1 83 ? -3.292 -0.582 6.331 1.00 92.62 83 PRO A CA 1
ATOM 646 C C . PRO A 1 83 ? -3.155 -1.089 4.892 1.00 92.62 83 PRO A C 1
ATOM 648 O O . PRO A 1 83 ? -2.405 -0.515 4.102 1.00 92.62 83 PRO A O 1
ATOM 651 N N . THR A 1 84 ? -3.935 -2.113 4.521 1.00 93.12 84 THR A N 1
ATOM 652 C CA . THR A 1 84 ? -3.949 -2.667 3.152 1.00 93.12 84 THR A CA 1
ATOM 653 C C . THR A 1 84 ? -4.231 -1.605 2.084 1.00 93.12 84 THR A C 1
ATOM 655 O O . THR A 1 84 ? -3.497 -1.590 1.096 1.00 93.12 84 THR A O 1
ATOM 658 N N . PRO A 1 85 ? -5.169 -0.647 2.265 1.00 92.56 85 PRO A N 1
ATOM 659 C CA . PRO A 1 85 ? -5.369 0.406 1.270 1.00 92.56 85 PRO A CA 1
ATOM 660 C C . PRO A 1 85 ? -4.157 1.336 1.130 1.00 92.56 85 PRO A C 1
ATOM 662 O O . PRO A 1 85 ? -3.815 1.734 0.021 1.00 92.56 85 PRO A O 1
ATOM 665 N N . ALA A 1 86 ? -3.470 1.654 2.235 1.00 93.50 86 ALA A N 1
ATOM 666 C CA . ALA A 1 86 ? -2.273 2.495 2.198 1.00 93.50 86 ALA A CA 1
ATOM 667 C C . ALA A 1 86 ? -1.125 1.789 1.460 1.00 93.50 86 ALA A C 1
ATOM 669 O O . ALA A 1 86 ? -0.447 2.398 0.632 1.00 93.50 86 ALA A O 1
ATOM 670 N N . ASN A 1 87 ? -0.949 0.489 1.709 1.00 95.75 87 ASN A N 1
ATOM 671 C CA . ASN A 1 87 ? -0.001 -0.342 0.973 1.00 95.75 87 ASN A CA 1
ATOM 672 C C . ASN A 1 87 ? -0.324 -0.385 -0.531 1.00 95.75 87 ASN A C 1
ATOM 674 O O . ASN A 1 87 ? 0.555 -0.173 -1.365 1.00 95.75 87 ASN A O 1
ATOM 678 N N . ALA A 1 88 ? -1.597 -0.585 -0.884 1.00 96.00 88 ALA A N 1
ATOM 679 C CA . ALA A 1 88 ? -2.053 -0.590 -2.270 1.00 96.00 88 ALA A CA 1
ATOM 680 C C . ALA A 1 88 ? -1.786 0.748 -2.976 1.00 96.00 88 ALA A C 1
ATOM 682 O O . ALA A 1 88 ? -1.299 0.751 -4.105 1.00 96.00 88 ALA A O 1
ATOM 683 N N . MET A 1 89 ? -2.035 1.881 -2.308 1.00 94.56 89 MET A N 1
ATOM 684 C CA . MET A 1 89 ? -1.734 3.216 -2.846 1.00 94.56 89 MET A CA 1
ATOM 685 C C . MET A 1 89 ? -0.239 3.415 -3.109 1.00 94.56 89 MET A C 1
ATOM 687 O O . MET A 1 89 ? 0.135 3.948 -4.155 1.00 94.56 89 MET A O 1
ATOM 691 N N . LEU A 1 90 ? 0.622 2.965 -2.192 1.00 95.81 90 LEU A N 1
ATOM 692 C CA . LEU A 1 90 ? 2.068 3.022 -2.390 1.00 95.81 90 LEU A CA 1
ATOM 693 C C . LEU A 1 90 ? 2.492 2.199 -3.605 1.00 95.81 90 LEU A C 1
ATOM 695 O O . LEU A 1 90 ? 3.206 2.705 -4.469 1.00 95.81 90 LEU A O 1
ATOM 699 N N . ILE A 1 91 ? 2.018 0.960 -3.705 1.00 96.75 91 ILE A N 1
ATOM 700 C CA . ILE A 1 91 ? 2.338 0.075 -4.827 1.00 96.75 91 ILE A CA 1
ATOM 701 C C . ILE A 1 91 ? 1.834 0.661 -6.151 1.00 96.75 91 ILE A C 1
ATOM 703 O O . ILE A 1 91 ? 2.571 0.680 -7.135 1.00 96.75 91 ILE A O 1
ATOM 707 N N . ALA A 1 92 ? 0.619 1.215 -6.169 1.00 95.62 92 ALA A N 1
ATOM 708 C CA . ALA A 1 92 ? 0.043 1.858 -7.347 1.00 95.62 92 ALA A CA 1
ATOM 709 C C . ALA A 1 92 ? 0.847 3.080 -7.825 1.00 95.62 92 ALA A C 1
ATOM 711 O O . ALA A 1 92 ? 0.776 3.423 -9.002 1.00 95.62 92 ALA A O 1
ATOM 712 N N . SER A 1 93 ? 1.643 3.715 -6.957 1.00 94.75 93 SER A N 1
ATOM 713 C CA . SER A 1 93 ? 2.538 4.811 -7.352 1.00 94.75 93 SER A CA 1
ATOM 714 C C . SER A 1 93 ? 3.793 4.340 -8.103 1.00 94.75 93 SER A C 1
ATOM 716 O O . SER A 1 93 ? 4.341 5.095 -8.908 1.00 94.75 93 SER A O 1
ATOM 718 N N . ILE A 1 94 ? 4.238 3.093 -7.893 1.00 94.94 94 ILE A N 1
ATOM 719 C CA . ILE A 1 94 ? 5.514 2.585 -8.422 1.00 94.94 94 ILE A CA 1
ATOM 720 C C . ILE A 1 94 ? 5.573 2.606 -9.958 1.00 94.94 94 ILE A C 1
ATOM 722 O O . ILE A 1 94 ? 6.571 3.106 -10.476 1.00 94.94 94 ILE A O 1
ATOM 726 N N . PRO A 1 95 ? 4.549 2.167 -10.721 1.00 94.19 95 PRO A N 1
ATOM 727 C CA . PRO A 1 95 ? 4.581 2.260 -12.183 1.00 94.19 95 PRO A CA 1
ATOM 728 C C . PRO A 1 95 ? 4.757 3.688 -12.710 1.00 94.19 95 PRO A C 1
ATOM 730 O O . PRO A 1 95 ? 5.443 3.893 -13.709 1.00 94.19 95 PRO A O 1
ATOM 733 N N . PHE A 1 96 ? 4.179 4.684 -12.031 1.00 92.88 96 PHE A N 1
ATOM 734 C CA . PHE A 1 96 ? 4.327 6.089 -12.418 1.00 92.88 96 PHE A CA 1
ATOM 735 C C . PHE A 1 96 ? 5.740 6.606 -12.142 1.00 92.88 96 PHE A C 1
ATOM 737 O O . PHE A 1 96 ? 6.288 7.352 -12.949 1.00 92.88 96 PHE A O 1
ATOM 744 N N . ILE A 1 97 ? 6.357 6.177 -11.038 1.00 92.19 97 ILE A N 1
ATOM 745 C CA . ILE A 1 97 ? 7.762 6.488 -10.731 1.00 92.19 97 ILE A CA 1
ATOM 746 C C . ILE A 1 97 ? 8.688 5.796 -11.741 1.00 92.19 97 ILE A C 1
ATOM 748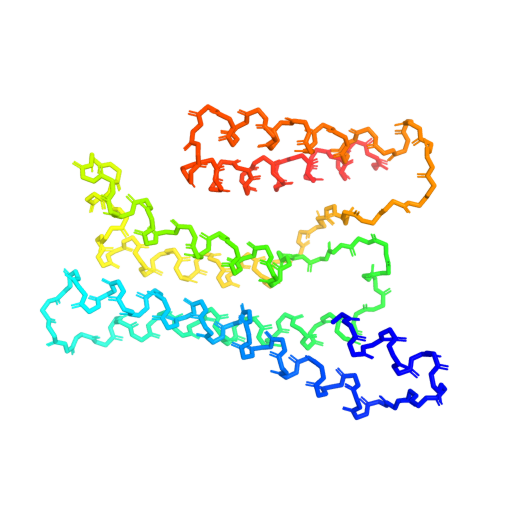 O O . ILE A 1 97 ? 9.620 6.414 -12.256 1.00 92.19 97 ILE A O 1
ATOM 752 N N . ALA A 1 98 ? 8.397 4.540 -12.082 1.00 92.12 98 ALA A N 1
ATOM 753 C CA . ALA A 1 98 ? 9.125 3.770 -13.083 1.00 92.12 98 ALA A CA 1
ATOM 754 C C . ALA A 1 98 ? 9.045 4.403 -14.485 1.00 92.12 98 ALA A C 1
ATOM 756 O O . ALA A 1 98 ? 9.988 4.280 -15.256 1.00 92.12 98 ALA A O 1
ATOM 757 N N . ALA A 1 99 ? 7.976 5.128 -1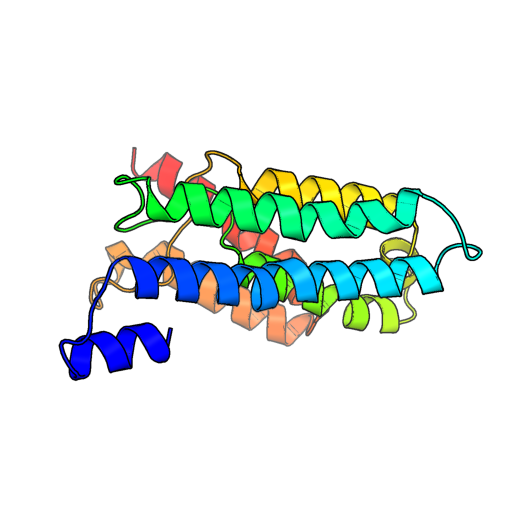4.814 1.00 91.31 99 ALA A N 1
ATOM 758 C CA . ALA A 1 99 ? 7.853 5.840 -16.087 1.00 91.31 99 ALA A CA 1
ATOM 759 C C . ALA A 1 99 ? 8.667 7.153 -16.160 1.00 91.31 99 ALA A C 1
ATOM 761 O O . ALA A 1 99 ? 8.728 7.772 -17.218 1.00 91.31 99 ALA A O 1
ATOM 762 N N . GLY A 1 100 ? 9.286 7.599 -15.059 1.00 87.56 100 GLY A N 1
ATOM 763 C CA . GLY A 1 100 ? 9.926 8.916 -14.960 1.00 87.56 100 GLY A CA 1
ATOM 764 C C . GLY A 1 100 ? 11.249 9.097 -15.719 1.00 87.56 100 GLY A C 1
ATOM 765 O O . GLY A 1 100 ? 11.712 10.228 -15.831 1.00 87.56 100 GLY A O 1
ATOM 766 N N . GLY A 1 101 ? 11.879 8.024 -16.212 1.00 85.81 101 GLY A N 1
ATOM 767 C CA . GLY A 1 101 ? 13.102 8.084 -17.034 1.00 85.81 101 GLY A CA 1
ATOM 768 C C . GLY A 1 101 ? 14.367 8.607 -16.329 1.00 85.81 101 GLY A C 1
ATOM 769 O O . GLY A 1 101 ? 15.355 8.920 -16.986 1.00 85.81 101 GLY A O 1
ATOM 770 N N . ASN A 1 102 ? 14.353 8.727 -15.001 1.00 88.31 102 ASN A N 1
ATOM 771 C CA . ASN A 1 102 ? 15.479 9.177 -14.178 1.00 88.31 102 ASN A CA 1
ATOM 772 C C . ASN A 1 102 ? 16.175 8.000 -13.460 1.00 88.31 102 ASN A C 1
ATOM 774 O O . ASN A 1 102 ? 15.718 6.861 -13.521 1.00 88.31 102 ASN A O 1
ATOM 778 N N . MET A 1 103 ? 17.258 8.265 -12.720 1.00 88.56 103 MET A N 1
ATOM 779 C CA . MET A 1 103 ? 17.998 7.226 -11.979 1.00 88.56 103 MET A CA 1
ATOM 780 C C . MET A 1 103 ? 17.108 6.413 -11.019 1.00 88.56 103 MET A C 1
ATOM 782 O O . MET A 1 103 ? 17.271 5.201 -10.891 1.00 88.56 103 MET A O 1
ATOM 786 N N . VAL A 1 104 ? 16.134 7.069 -10.377 1.00 88.62 104 VAL A N 1
ATOM 787 C CA . VAL A 1 104 ? 15.171 6.409 -9.482 1.00 88.62 104 VAL A CA 1
ATOM 788 C C . VAL A 1 104 ? 14.310 5.415 -10.258 1.00 88.62 104 VAL A C 1
ATOM 790 O O . VAL A 1 104 ? 14.108 4.297 -9.792 1.00 88.62 104 VAL A O 1
ATOM 793 N N . SER A 1 105 ? 13.851 5.793 -11.454 1.00 90.12 105 SER A N 1
ATOM 794 C CA . SER A 1 105 ? 13.034 4.943 -12.320 1.00 90.12 105 SER A CA 1
ATOM 795 C C . SER A 1 105 ? 13.753 3.653 -12.726 1.00 90.12 105 SER A C 1
ATOM 797 O O . SER A 1 105 ? 13.153 2.583 -12.659 1.00 90.12 105 SER A O 1
ATOM 799 N N . SER A 1 106 ? 15.051 3.728 -13.038 1.00 89.44 106 SER A N 1
ATOM 800 C CA . SER A 1 106 ? 15.868 2.552 -13.356 1.00 89.44 106 SER A CA 1
ATOM 801 C C . SER A 1 106 ? 16.024 1.633 -12.147 1.00 89.44 106 SER A C 1
ATOM 803 O O . SER A 1 106 ? 15.957 0.415 -12.282 1.00 89.44 106 SER A O 1
ATOM 805 N N . TYR A 1 107 ? 16.186 2.206 -10.951 1.00 90.75 107 TYR A N 1
ATOM 806 C CA . TYR A 1 107 ? 16.330 1.437 -9.717 1.00 90.75 107 TYR A CA 1
ATOM 807 C C . TYR A 1 107 ? 15.048 0.683 -9.343 1.00 90.75 107 TYR A C 1
ATOM 809 O O . TYR A 1 107 ? 15.104 -0.516 -9.056 1.00 90.75 107 TYR A O 1
ATOM 817 N N . VAL A 1 108 ? 13.885 1.349 -9.397 1.00 92.44 108 VAL A N 1
ATOM 818 C CA . VAL A 1 108 ? 12.604 0.735 -8.996 1.00 92.44 108 VAL A CA 1
ATOM 819 C C . VAL A 1 108 ? 12.128 -0.369 -9.938 1.00 92.44 108 VAL A C 1
ATOM 821 O O . VAL A 1 108 ? 11.245 -1.142 -9.579 1.00 92.44 108 VAL A O 1
ATOM 824 N N . GLN A 1 109 ? 12.700 -0.459 -11.137 1.00 90.62 109 GLN A N 1
ATOM 825 C CA . GLN A 1 109 ? 12.401 -1.535 -12.074 1.00 90.62 109 GLN A CA 1
ATOM 826 C C . GLN A 1 109 ? 13.256 -2.779 -11.821 1.00 90.62 109 GLN A C 1
ATOM 828 O O . GLN A 1 109 ? 12.889 -3.851 -12.279 1.00 90.62 109 GLN A O 1
ATOM 833 N N . THR A 1 110 ? 14.366 -2.695 -11.083 1.00 91.69 110 THR A N 1
ATOM 834 C CA . THR A 1 110 ? 15.262 -3.851 -10.919 1.00 91.69 110 THR A CA 1
ATOM 835 C C . THR A 1 110 ? 14.570 -5.036 -10.216 1.00 91.69 110 THR A C 1
ATOM 837 O O . THR A 1 110 ? 13.869 -4.831 -9.220 1.00 91.69 110 THR A O 1
ATOM 840 N N . PRO A 1 111 ? 14.788 -6.293 -10.660 1.00 91.62 111 PRO A N 1
ATOM 841 C CA . PRO A 1 111 ? 14.187 -7.469 -10.019 1.00 91.62 111 PRO A CA 1
ATOM 842 C C . PRO A 1 111 ? 14.532 -7.600 -8.528 1.00 91.62 111 PRO A C 1
ATOM 844 O O . PRO A 1 111 ? 13.675 -7.968 -7.722 1.00 91.62 111 PRO A O 1
ATOM 847 N N . ILE A 1 112 ? 15.766 -7.240 -8.141 1.00 92.12 112 ILE A N 1
ATOM 848 C CA . ILE A 1 112 ? 16.193 -7.191 -6.733 1.00 92.12 112 ILE A CA 1
ATOM 849 C C . ILE A 1 112 ? 15.302 -6.235 -5.936 1.00 92.12 112 ILE A C 1
ATOM 851 O O . ILE A 1 112 ? 14.794 -6.611 -4.878 1.00 92.12 112 ILE A O 1
ATOM 855 N N . PHE A 1 113 ? 15.079 -5.019 -6.447 1.00 93.75 113 PHE A N 1
ATOM 856 C CA . PHE A 1 113 ? 14.253 -4.036 -5.760 1.00 93.75 113 PHE A CA 1
ATOM 857 C C . PHE A 1 113 ? 12.818 -4.534 -5.622 1.00 93.75 113 PHE A C 1
ATOM 859 O O . PHE A 1 113 ? 12.292 -4.529 -4.516 1.00 93.75 113 PHE A O 1
ATOM 866 N N . LEU A 1 114 ? 12.200 -5.006 -6.708 1.00 94.69 114 LEU A N 1
ATOM 867 C CA . LEU A 1 114 ? 10.810 -5.474 -6.695 1.00 94.69 114 LEU A CA 1
ATOM 868 C C . LEU A 1 114 ? 10.602 -6.652 -5.728 1.00 94.69 114 LEU A C 1
ATOM 870 O O . LEU A 1 114 ? 9.578 -6.713 -5.043 1.00 94.69 114 LEU A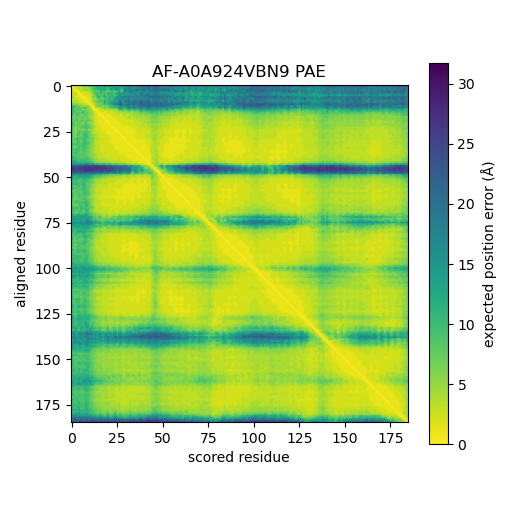 O 1
ATOM 874 N N . THR A 1 115 ? 11.591 -7.544 -5.611 1.00 94.12 115 THR A N 1
ATOM 875 C CA . THR A 1 115 ? 11.560 -8.683 -4.676 1.00 94.12 115 THR A CA 1
ATOM 876 C C . THR A 1 115 ? 11.626 -8.203 -3.228 1.00 94.12 115 THR A C 1
ATOM 878 O O . THR A 1 115 ? 10.751 -8.526 -2.421 1.00 94.12 115 THR A O 1
ATOM 881 N N . LEU A 1 116 ? 12.634 -7.388 -2.897 1.00 95.12 116 LEU A N 1
ATOM 882 C CA . LEU A 1 116 ? 12.808 -6.841 -1.547 1.00 95.12 116 LEU A CA 1
ATOM 883 C C . LEU A 1 116 ? 11.637 -5.947 -1.143 1.00 95.12 116 LEU A C 1
ATOM 885 O O . LEU A 1 116 ? 11.195 -5.983 0.002 1.00 95.12 116 LEU A O 1
ATOM 889 N N . PHE A 1 117 ? 11.108 -5.175 -2.088 1.00 95.44 117 PHE A N 1
ATOM 890 C CA . PHE A 1 117 ? 9.949 -4.322 -1.888 1.00 95.44 117 PHE A CA 1
ATOM 891 C C . PHE A 1 117 ? 8.692 -5.147 -1.596 1.00 95.44 117 PHE A C 1
ATOM 893 O O . PHE A 1 117 ? 8.001 -4.860 -0.622 1.00 95.44 117 PHE A O 1
ATOM 900 N N . SER A 1 118 ? 8.425 -6.210 -2.364 1.00 96.19 118 SER A N 1
ATOM 901 C CA . SER A 1 118 ? 7.274 -7.100 -2.128 1.00 96.19 118 SER A CA 1
ATOM 902 C C . SER A 1 118 ? 7.336 -7.765 -0.755 1.00 96.19 118 SER A C 1
ATOM 904 O O . SER A 1 118 ? 6.346 -7.774 -0.021 1.00 96.19 118 SER A O 1
ATOM 906 N N . LEU A 1 119 ? 8.516 -8.266 -0.376 1.00 96.38 119 LEU A N 1
ATOM 907 C CA . LEU A 1 119 ? 8.744 -8.860 0.939 1.00 96.38 119 LEU A CA 1
ATOM 908 C C . LEU A 1 119 ? 8.593 -7.819 2.057 1.00 96.38 119 LEU A C 1
ATOM 910 O O . LEU A 1 119 ? 7.879 -8.059 3.028 1.00 96.38 119 LEU A O 1
ATOM 914 N N . GLY A 1 120 ? 9.223 -6.652 1.910 1.00 96.00 120 GLY A N 1
ATOM 915 C CA . GLY A 1 120 ? 9.177 -5.571 2.894 1.00 96.00 120 GLY A CA 1
ATOM 916 C C . GLY A 1 120 ? 7.759 -5.054 3.132 1.00 96.00 120 GLY A C 1
ATOM 917 O O . GLY A 1 120 ? 7.347 -4.908 4.281 1.00 96.00 120 GLY A O 1
ATOM 918 N N . MET A 1 121 ? 6.982 -4.851 2.065 1.00 95.69 121 MET A N 1
ATOM 919 C CA . MET A 1 121 ? 5.571 -4.468 2.167 1.00 95.69 121 MET A CA 1
ATOM 920 C C . MET A 1 121 ? 4.737 -5.560 2.836 1.00 95.69 121 MET A C 1
ATOM 922 O O . MET A 1 121 ? 3.940 -5.265 3.726 1.00 95.69 121 MET A O 1
ATOM 926 N N . GLY A 1 122 ? 4.968 -6.825 2.478 1.00 95.88 122 GLY A N 1
ATOM 927 C CA . GLY A 1 122 ? 4.341 -7.970 3.132 1.00 95.88 122 GLY A CA 1
ATOM 928 C C . GLY A 1 122 ? 4.574 -8.000 4.645 1.00 95.88 122 GLY A C 1
ATOM 929 O O . GLY A 1 122 ? 3.628 -8.116 5.422 1.00 95.88 122 GLY A O 1
ATOM 930 N N . LEU A 1 123 ? 5.823 -7.815 5.076 1.00 96.06 123 LEU A N 1
ATOM 931 C CA . LEU A 1 123 ? 6.188 -7.783 6.494 1.00 96.06 123 LEU A CA 1
ATOM 932 C C . LEU A 1 123 ? 5.611 -6.559 7.219 1.00 96.06 123 LEU A C 1
ATOM 934 O O . LEU A 1 123 ? 5.138 -6.686 8.349 1.00 96.06 123 LEU A O 1
ATOM 938 N N . LEU A 1 124 ? 5.593 -5.387 6.576 1.00 93.88 124 LEU A N 1
ATOM 939 C CA . LEU A 1 124 ? 4.989 -4.178 7.146 1.00 93.88 124 LEU A CA 1
ATOM 940 C C . LEU A 1 124 ? 3.486 -4.344 7.402 1.00 93.88 124 LEU A C 1
ATOM 942 O O . LEU A 1 124 ? 3.006 -3.878 8.440 1.00 93.88 124 LEU A O 1
ATOM 946 N N . LEU A 1 125 ? 2.755 -5.033 6.517 1.00 94.81 125 LEU A N 1
ATOM 947 C CA . LEU A 1 125 ? 1.330 -5.335 6.713 1.00 94.81 125 LEU A CA 1
ATOM 948 C C . LEU A 1 125 ? 1.093 -6.091 8.024 1.00 94.81 125 LEU A C 1
ATOM 950 O O . LEU A 1 125 ? 0.210 -5.722 8.789 1.00 94.81 125 LEU A O 1
ATOM 954 N N . ILE A 1 126 ? 1.888 -7.121 8.314 1.00 94.38 126 ILE A N 1
ATOM 955 C CA . ILE A 1 126 ? 1.667 -7.983 9.488 1.00 94.38 126 ILE A CA 1
ATOM 956 C C . ILE A 1 126 ? 2.405 -7.541 10.755 1.00 94.38 126 ILE A C 1
ATOM 958 O O . ILE A 1 126 ? 2.213 -8.164 11.806 1.00 94.38 126 ILE A O 1
ATOM 962 N N . SER A 1 127 ? 3.231 -6.496 10.657 1.00 92.69 127 SER A N 1
ATOM 963 C CA . SER A 1 127 ? 4.020 -5.959 11.765 1.00 92.69 127 SER A CA 1
ATOM 964 C C . SER A 1 127 ? 3.146 -5.510 12.942 1.00 92.69 127 SER A C 1
ATOM 966 O O . SER A 1 127 ? 2.043 -5.002 12.762 1.00 92.69 127 SER A O 1
ATOM 968 N N . GLU A 1 128 ? 3.641 -5.660 14.171 1.00 88.38 128 GLU A N 1
ATOM 969 C CA . GLU A 1 128 ? 2.918 -5.244 15.386 1.00 88.38 128 GLU A CA 1
ATOM 970 C C . GLU A 1 128 ? 3.164 -3.772 15.752 1.00 88.38 128 GLU A C 1
ATOM 972 O O . GLU A 1 128 ? 3.249 -3.394 16.920 1.00 88.38 128 GLU A O 1
ATOM 977 N N . ILE A 1 129 ? 3.307 -2.919 14.737 1.00 87.75 129 ILE A N 1
ATOM 978 C CA . ILE A 1 129 ? 3.529 -1.486 14.920 1.00 87.75 129 ILE A CA 1
ATOM 979 C C . ILE A 1 129 ? 2.169 -0.797 14.988 1.00 87.75 129 ILE A C 1
ATOM 981 O O . ILE A 1 129 ? 1.349 -0.951 14.085 1.00 87.75 129 ILE A O 1
ATOM 985 N N . GLN A 1 130 ? 1.930 -0.020 16.043 1.00 87.88 130 GLN A N 1
ATOM 986 C CA . GLN A 1 130 ? 0.742 0.826 16.122 1.00 87.88 130 GLN A CA 1
ATOM 987 C C . GLN A 1 130 ? 0.878 2.002 15.152 1.00 87.88 130 GLN A C 1
ATOM 989 O O . GLN A 1 130 ? 1.857 2.750 15.193 1.00 87.88 130 GLN A O 1
ATOM 994 N N . LEU A 1 131 ? -0.110 2.157 14.278 1.00 89.31 131 LEU A N 1
ATOM 995 C CA . LEU A 1 131 ? -0.164 3.197 13.262 1.00 89.31 131 LEU A CA 1
ATOM 996 C C . LEU A 1 131 ? -1.413 4.060 13.426 1.00 89.31 131 LEU A C 1
ATOM 998 O O . LEU A 1 131 ? -2.488 3.592 13.816 1.00 89.31 131 LEU A O 1
ATOM 1002 N N . ILE A 1 132 ? -1.257 5.348 13.121 1.00 86.62 132 ILE A N 1
ATOM 1003 C CA . ILE A 1 132 ? -2.317 6.344 13.277 1.00 86.62 132 ILE A CA 1
ATOM 1004 C C . ILE A 1 132 ? -3.475 6.011 12.337 1.00 86.62 132 ILE A C 1
ATOM 1006 O O . ILE A 1 132 ? -3.274 5.772 11.142 1.00 86.62 132 ILE A O 1
ATOM 1010 N N . SER A 1 133 ? -4.702 6.052 12.855 1.00 84.62 133 SER A N 1
ATOM 1011 C CA . SER A 1 133 ? -5.894 6.074 12.013 1.00 84.62 133 SER A CA 1
ATOM 1012 C C . SER A 1 133 ? -6.191 7.499 11.536 1.00 84.62 133 SER A C 1
ATOM 1014 O O . SER A 1 133 ? -6.120 8.467 12.299 1.00 84.62 133 SER A O 1
ATOM 1016 N N . LEU A 1 134 ? -6.591 7.638 10.271 1.00 80.75 134 LEU A N 1
ATOM 1017 C CA . LEU A 1 134 ? -7.063 8.909 9.703 1.00 80.75 134 LEU A CA 1
ATOM 1018 C C . LEU A 1 134 ? -8.500 9.261 10.138 1.00 80.75 134 LEU A C 1
ATOM 1020 O O . LEU A 1 134 ? -9.099 10.200 9.618 1.00 80.75 134 LEU A O 1
ATOM 1024 N N . LYS A 1 135 ? -9.070 8.513 11.090 1.00 77.12 135 LYS A N 1
ATOM 1025 C CA . LYS A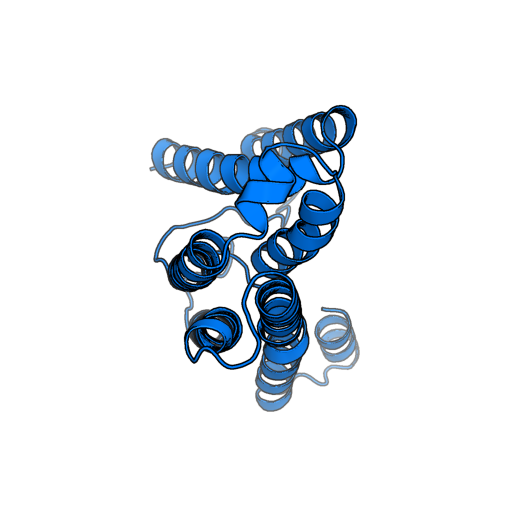 1 135 ? -10.396 8.780 11.642 1.00 77.12 135 LYS A CA 1
ATOM 1026 C C . LYS A 1 135 ? -10.295 9.888 12.689 1.00 77.12 135 LYS A C 1
ATOM 1028 O O . LYS A 1 135 ? -9.554 9.769 13.663 1.00 77.12 135 LYS A O 1
ATOM 1033 N N . PHE A 1 136 ? -11.052 10.961 12.489 1.00 73.69 136 PHE A N 1
ATOM 1034 C CA . PHE A 1 136 ? -11.139 12.065 13.440 1.00 73.69 136 PHE A CA 1
ATOM 1035 C C . PHE A 1 136 ? -12.218 11.775 14.487 1.00 73.69 136 PHE A C 1
ATOM 1037 O O . PHE A 1 136 ? -13.389 11.616 14.150 1.00 73.69 136 PHE A O 1
ATOM 1044 N N . ASN A 1 137 ? -11.830 11.752 15.763 1.00 63.16 137 ASN A N 1
ATOM 1045 C CA . ASN A 1 137 ? -12.749 11.647 16.899 1.00 63.16 137 ASN A CA 1
ATOM 1046 C C . ASN A 1 137 ? -13.057 13.059 17.440 1.00 63.16 137 ASN A C 1
ATOM 1048 O O . ASN A 1 137 ? -12.654 13.420 18.545 1.00 63.16 137 ASN A O 1
ATOM 1052 N N . GLY A 1 138 ? -13.716 13.883 16.618 1.00 72.12 138 GLY A N 1
ATOM 1053 C CA . GLY A 1 138 ? -13.998 15.300 16.898 1.00 72.12 138 GLY A CA 1
ATOM 1054 C C . GLY A 1 138 ? -12.931 16.269 16.366 1.00 72.12 138 GLY A C 1
ATOM 1055 O O . GLY A 1 138 ? -11.912 15.850 15.820 1.00 72.12 138 GLY A O 1
ATOM 1056 N N . LEU A 1 139 ? -13.167 17.577 16.520 1.00 69.81 139 LEU A N 1
ATOM 1057 C CA . LEU A 1 139 ? -12.327 18.666 15.974 1.00 69.81 139 LEU A CA 1
ATOM 1058 C C . LEU A 1 139 ? -11.221 19.145 16.931 1.00 69.81 139 LEU A C 1
ATOM 1060 O O . LEU A 1 139 ? -10.601 20.183 16.717 1.00 69.81 139 LEU A O 1
ATOM 1064 N N . ASP A 1 140 ? -10.963 18.390 17.994 1.00 79.06 140 ASP A N 1
ATOM 1065 C CA . ASP A 1 140 ? -10.081 18.800 19.081 1.00 79.06 140 ASP A CA 1
ATOM 1066 C C . ASP A 1 140 ? -8.615 18.884 18.601 1.00 79.06 140 ASP A C 1
ATOM 1068 O O . ASP A 1 140 ? -7.982 17.872 18.274 1.00 79.06 140 ASP A O 1
ATOM 1072 N N . PHE A 1 141 ? -8.071 20.102 18.507 1.00 76.19 141 PHE A N 1
ATOM 1073 C CA . PHE A 1 141 ? -6.799 20.363 17.819 1.00 76.19 141 PHE A CA 1
ATOM 1074 C C . PHE A 1 141 ? -5.612 19.629 18.443 1.00 76.19 141 PHE A C 1
ATOM 1076 O O . PHE A 1 141 ? -4.794 19.054 17.725 1.00 76.19 141 PHE A O 1
ATOM 1083 N N . LYS A 1 142 ? -5.530 19.598 19.779 1.00 78.38 142 LYS A N 1
ATOM 1084 C CA . LYS A 1 142 ? -4.416 18.948 20.488 1.00 78.38 142 LYS A CA 1
ATOM 1085 C C . LYS A 1 142 ? -4.404 17.432 20.282 1.00 78.38 142 LYS A C 1
ATOM 1087 O O . LYS A 1 142 ? -3.335 16.853 20.122 1.00 78.38 142 LYS A O 1
ATOM 1092 N N . LYS A 1 143 ? -5.578 16.795 20.230 1.00 78.94 143 LYS A N 1
ATOM 1093 C CA . LYS A 1 143 ? -5.700 15.339 20.026 1.00 78.94 143 LYS A CA 1
ATOM 1094 C C . LYS A 1 143 ? -5.399 14.921 18.588 1.00 78.94 143 LYS A C 1
ATOM 1096 O O . LYS A 1 143 ? -4.922 13.815 18.357 1.00 78.94 143 LYS A O 1
ATOM 1101 N N . ASN A 1 144 ? -5.658 15.804 17.625 1.00 84.06 144 ASN A N 1
ATOM 1102 C CA . ASN A 1 144 ? -5.496 15.527 16.198 1.00 84.06 144 ASN A CA 1
ATOM 1103 C C . ASN A 1 144 ? -4.216 16.117 15.588 1.00 84.06 144 ASN A C 1
ATOM 1105 O O . ASN A 1 144 ? -4.029 16.027 14.378 1.00 84.06 144 ASN A O 1
ATOM 1109 N N . LEU A 1 145 ? -3.319 16.686 16.399 1.00 88.00 145 LEU A N 1
ATOM 1110 C CA . LEU A 1 145 ? -2.111 17.374 15.934 1.00 88.00 145 LEU A CA 1
ATOM 1111 C C . LEU A 1 145 ? -1.274 16.525 14.960 1.00 88.00 145 LEU A C 1
ATOM 1113 O O . LEU A 1 145 ? -0.970 16.978 13.861 1.00 88.00 145 LEU A O 1
ATOM 1117 N N . HIS A 1 146 ? -0.984 15.268 15.304 1.00 88.44 146 HIS A N 1
ATOM 1118 C CA . HIS A 1 146 ? -0.217 14.353 14.449 1.00 88.44 146 HIS A CA 1
ATOM 1119 C C . HIS A 1 146 ? -0.934 14.027 13.125 1.00 88.44 146 HIS A C 1
ATOM 1121 O O . HIS A 1 146 ? -0.283 13.911 12.088 1.00 88.44 146 HIS A O 1
ATOM 1127 N N . ARG A 1 147 ? -2.275 13.952 13.132 1.00 89.44 147 ARG A N 1
ATOM 1128 C CA . ARG A 1 147 ? -3.090 13.765 11.916 1.00 89.44 147 ARG A CA 1
ATOM 1129 C C . ARG A 1 147 ? -3.003 14.991 11.009 1.00 89.44 147 ARG A C 1
ATOM 1131 O O . ARG A 1 147 ? -2.814 14.841 9.806 1.00 89.44 147 ARG A O 1
ATOM 1138 N N . TYR A 1 148 ? -3.084 16.195 11.575 1.00 90.12 148 TYR A N 1
ATOM 1139 C CA . TYR A 1 148 ? -2.923 17.433 10.811 1.00 90.12 148 TYR A CA 1
ATOM 1140 C C . TYR A 1 148 ? -1.517 17.565 10.227 1.00 90.12 148 TYR A C 1
ATOM 1142 O O . TYR A 1 148 ? -1.387 17.867 9.044 1.00 90.12 148 TYR A O 1
ATOM 1150 N N . ILE A 1 149 ? -0.473 17.274 11.013 1.00 91.94 149 ILE A N 1
ATOM 1151 C CA . ILE A 1 149 ? 0.917 17.274 10.530 1.00 91.94 149 ILE A CA 1
ATOM 1152 C C . ILE A 1 149 ? 1.071 16.300 9.363 1.00 91.94 149 ILE A C 1
ATOM 1154 O O . ILE A 1 149 ? 1.650 16.662 8.339 1.00 91.94 149 ILE A O 1
ATOM 1158 N N . LEU A 1 150 ? 0.523 15.089 9.479 1.00 92.31 150 LEU A N 1
ATOM 1159 C CA . LEU A 1 150 ? 0.561 14.101 8.406 1.00 92.31 150 LEU A CA 1
ATOM 1160 C C . LEU A 1 150 ? -0.137 14.605 7.136 1.00 92.31 150 LEU A C 1
ATOM 1162 O O . LEU A 1 150 ? 0.432 14.500 6.055 1.00 92.31 150 LEU A O 1
ATOM 1166 N N . ILE A 1 151 ? -1.336 15.182 7.244 1.00 92.31 151 ILE A N 1
ATOM 1167 C CA . ILE A 1 151 ? -2.092 15.676 6.080 1.00 92.31 151 ILE A CA 1
ATOM 1168 C C . ILE A 1 151 ? -1.371 16.850 5.413 1.00 92.31 151 ILE A C 1
ATOM 1170 O O . ILE A 1 151 ? -1.201 16.853 4.195 1.00 92.31 151 ILE A O 1
ATOM 1174 N N . ILE A 1 152 ? -0.913 17.828 6.199 1.00 93.75 152 ILE A N 1
ATOM 1175 C CA . ILE A 1 152 ? -0.231 19.021 5.684 1.00 93.75 152 ILE A CA 1
ATOM 1176 C C . ILE A 1 152 ? 1.101 18.633 5.037 1.00 93.75 152 ILE A C 1
ATOM 1178 O O . ILE A 1 152 ? 1.371 19.042 3.910 1.00 93.75 152 ILE A O 1
ATOM 1182 N N . SER A 1 153 ? 1.911 17.802 5.703 1.00 93.62 153 SER A N 1
ATOM 1183 C CA . SER A 1 153 ? 3.167 17.310 5.119 1.00 93.62 153 SER A CA 1
ATOM 1184 C C . SER A 1 153 ? 2.921 16.499 3.849 1.00 93.62 153 SER A C 1
ATOM 1186 O O . SER A 1 153 ? 3.632 16.692 2.866 1.00 93.62 153 SER A O 1
ATOM 1188 N N . SER A 1 154 ? 1.874 15.669 3.816 1.00 93.00 154 SER A N 1
ATOM 1189 C CA . SER A 1 154 ? 1.500 14.916 2.615 1.00 93.00 154 SER A CA 1
ATOM 1190 C C . SER A 1 154 ? 1.115 15.827 1.456 1.00 93.00 154 SER A C 1
ATOM 1192 O O . SER A 1 154 ? 1.547 15.597 0.329 1.00 93.00 154 SER A O 1
ATOM 1194 N N . LEU A 1 155 ? 0.354 16.891 1.723 1.00 94.69 155 LEU A N 1
ATOM 1195 C CA . LEU A 1 155 ? -0.039 17.861 0.705 1.00 94.69 155 LEU A CA 1
ATOM 1196 C C . LEU A 1 155 ? 1.176 18.611 0.143 1.00 94.69 155 LEU A C 1
ATOM 1198 O O . LEU A 1 155 ? 1.316 18.729 -1.072 1.00 94.69 155 LEU A O 1
ATOM 1202 N N . ILE A 1 156 ? 2.080 19.066 1.014 1.00 95.44 156 ILE A N 1
ATOM 1203 C CA . ILE A 1 156 ? 3.322 19.741 0.611 1.00 95.44 156 ILE A CA 1
ATOM 1204 C C . ILE A 1 156 ? 4.185 18.805 -0.243 1.00 95.44 156 ILE A C 1
ATOM 1206 O O . ILE A 1 156 ? 4.647 19.197 -1.314 1.00 95.44 156 ILE A O 1
ATOM 1210 N N . LEU A 1 157 ? 4.364 17.553 0.189 1.00 94.44 157 LEU A N 1
ATOM 1211 C CA . LEU A 1 157 ? 5.134 16.562 -0.561 1.00 94.44 157 LEU A CA 1
ATOM 1212 C C . LEU A 1 157 ? 4.509 16.283 -1.932 1.00 94.44 157 LEU A C 1
ATOM 1214 O O . LEU A 1 157 ? 5.239 16.250 -2.921 1.00 94.44 157 LEU A O 1
ATOM 1218 N N . LEU A 1 158 ? 3.182 16.138 -2.020 1.00 93.06 158 LEU A N 1
ATOM 1219 C CA . LEU A 1 158 ? 2.474 15.937 -3.291 1.00 93.06 158 LEU A CA 1
ATOM 1220 C C . LEU A 1 158 ? 2.648 17.120 -4.249 1.00 93.06 158 LEU A C 1
ATOM 1222 O O . LEU A 1 158 ? 2.857 16.900 -5.442 1.00 93.06 158 LEU A O 1
ATOM 1226 N N . LEU A 1 159 ? 2.602 18.357 -3.748 1.00 94.00 159 LEU A N 1
ATOM 1227 C CA . LEU A 1 159 ? 2.788 19.557 -4.571 1.00 94.00 159 LEU A CA 1
ATOM 1228 C C . LEU A 1 159 ? 4.201 19.643 -5.163 1.00 94.00 159 LEU A C 1
ATOM 1230 O O . LEU A 1 159 ? 4.355 20.038 -6.317 1.00 94.00 159 LEU A O 1
ATOM 1234 N N . ILE A 1 160 ? 5.220 19.246 -4.397 1.00 93.62 160 ILE A N 1
ATOM 1235 C CA . ILE A 1 160 ? 6.627 19.336 -4.815 1.00 93.62 160 ILE A CA 1
ATOM 1236 C C . ILE A 1 160 ? 7.029 18.138 -5.689 1.00 93.62 160 ILE A C 1
ATOM 1238 O O . ILE A 1 160 ? 7.634 18.312 -6.745 1.00 93.62 160 ILE A O 1
ATOM 1242 N N . PHE A 1 161 ? 6.691 16.916 -5.264 1.00 88.44 161 PHE A N 1
ATOM 1243 C CA . PHE A 1 161 ? 7.228 15.669 -5.827 1.00 88.44 161 PHE A CA 1
ATOM 1244 C C . PHE A 1 161 ? 6.214 14.841 -6.631 1.00 88.44 161 PHE A C 1
ATOM 1246 O O . PHE A 1 161 ? 6.583 13.812 -7.204 1.00 88.44 161 PHE A O 1
ATOM 1253 N N . LYS A 1 162 ? 4.944 15.264 -6.712 1.00 89.25 162 LYS A N 1
ATOM 1254 C CA . LYS A 1 162 ? 3.870 14.554 -7.435 1.00 89.25 162 LYS A CA 1
ATOM 1255 C C . LYS A 1 162 ? 3.796 13.076 -7.011 1.00 89.25 162 LYS A C 1
ATOM 1257 O O . LYS A 1 162 ? 3.677 12.787 -5.828 1.00 89.25 162 LYS A O 1
ATOM 1262 N N . PHE A 1 163 ? 3.901 12.123 -7.941 1.00 84.44 163 PHE A N 1
ATOM 1263 C CA . PHE A 1 163 ? 3.834 10.686 -7.635 1.00 84.44 163 PHE A CA 1
ATOM 1264 C C . PHE A 1 163 ? 5.015 10.170 -6.802 1.00 84.44 163 PHE A C 1
ATOM 1266 O O . PHE A 1 163 ? 4.833 9.260 -5.996 1.00 84.44 163 PHE A O 1
ATOM 1273 N N . ALA A 1 164 ? 6.199 10.781 -6.920 1.00 87.25 164 ALA A N 1
ATOM 1274 C CA . ALA A 1 164 ? 7.352 10.421 -6.091 1.00 87.25 164 ALA A CA 1
ATOM 1275 C C . ALA A 1 164 ? 7.164 10.819 -4.614 1.00 87.25 164 ALA A C 1
ATOM 1277 O O . ALA A 1 164 ? 7.914 10.366 -3.751 1.00 87.25 164 ALA A O 1
ATOM 1278 N N . ALA A 1 165 ? 6.137 11.620 -4.304 1.00 90.81 165 ALA A N 1
ATOM 1279 C CA . ALA A 1 165 ? 5.755 11.937 -2.936 1.00 90.81 165 ALA A CA 1
ATOM 1280 C C . ALA A 1 165 ? 5.194 10.727 -2.184 1.00 90.81 165 ALA A C 1
ATOM 1282 O O . ALA A 1 165 ? 5.345 10.660 -0.972 1.00 90.81 165 ALA A O 1
ATOM 1283 N N . VAL A 1 166 ? 4.542 9.775 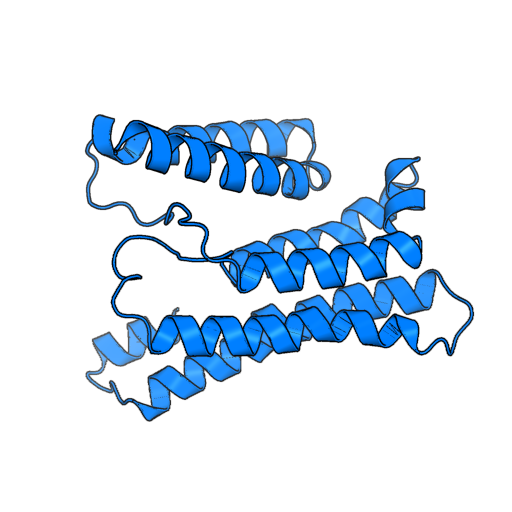-2.860 1.00 92.75 166 VAL A N 1
ATOM 1284 C CA . VAL A 1 166 ? 3.781 8.708 -2.183 1.00 92.75 166 VAL A CA 1
ATOM 1285 C C . VAL A 1 166 ? 4.679 7.813 -1.306 1.00 92.75 166 VAL A C 1
ATOM 1287 O O . VAL A 1 166 ? 4.329 7.607 -0.141 1.00 92.75 166 VAL A O 1
ATOM 1290 N N . PRO A 1 167 ? 5.865 7.351 -1.760 1.00 92.25 167 PRO A N 1
ATOM 1291 C CA . PRO A 1 167 ? 6.819 6.673 -0.877 1.00 92.25 167 PRO A CA 1
ATOM 1292 C C . PRO A 1 167 ? 7.294 7.535 0.297 1.00 92.25 167 PRO A C 1
ATOM 1294 O O . PRO A 1 167 ? 7.382 7.044 1.421 1.00 92.25 167 PRO A O 1
ATOM 1297 N N . LEU A 1 168 ? 7.551 8.827 0.069 1.00 93.31 168 LEU A N 1
ATOM 1298 C CA . LEU A 1 168 ? 7.971 9.755 1.127 1.00 93.31 168 LEU A CA 1
ATOM 1299 C C . LEU A 1 168 ? 6.869 9.951 2.175 1.00 93.31 168 LEU A C 1
ATOM 1301 O O . LEU A 1 168 ? 7.145 9.972 3.372 1.00 93.31 168 LEU A O 1
ATOM 1305 N N . ILE A 1 169 ? 5.615 10.025 1.733 1.00 94.56 169 ILE A N 1
ATOM 1306 C CA . ILE A 1 169 ? 4.433 10.107 2.592 1.00 94.56 169 ILE A CA 1
ATOM 1307 C C . ILE A 1 169 ? 4.289 8.841 3.425 1.00 94.56 169 ILE A C 1
ATOM 1309 O O . ILE A 1 169 ? 3.993 8.939 4.612 1.00 94.56 169 ILE A O 1
ATOM 1313 N N . MET A 1 170 ? 4.546 7.663 2.851 1.00 93.38 170 MET A N 1
ATOM 1314 C CA . MET A 1 170 ? 4.536 6.416 3.618 1.00 93.38 170 MET A CA 1
ATOM 1315 C C . MET A 1 170 ? 5.592 6.432 4.732 1.00 93.38 170 MET A C 1
ATOM 1317 O O . MET A 1 170 ? 5.298 6.080 5.874 1.00 93.38 170 MET A O 1
ATOM 1321 N N . VAL A 1 171 ? 6.812 6.883 4.428 1.00 93.12 171 VAL A N 1
ATOM 1322 C CA . VAL A 1 171 ? 7.880 7.011 5.432 1.00 93.12 171 VAL A CA 1
ATOM 1323 C C . VAL A 1 171 ? 7.485 8.012 6.520 1.00 93.12 171 VAL A C 1
ATOM 1325 O O . VAL A 1 171 ? 7.623 7.713 7.708 1.00 93.12 171 VAL A O 1
ATOM 1328 N N . ALA A 1 172 ? 6.936 9.169 6.141 1.00 93.44 172 ALA A N 1
ATOM 13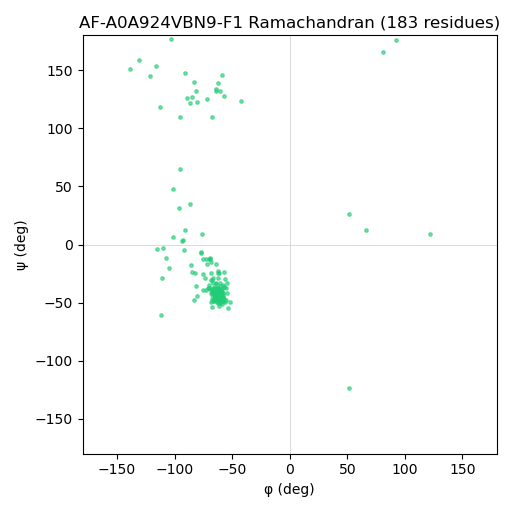29 C CA . ALA A 1 172 ? 6.432 10.160 7.086 1.00 93.44 172 ALA A CA 1
ATOM 1330 C C . ALA A 1 172 ? 5.302 9.589 7.956 1.00 93.44 172 ALA A C 1
ATOM 1332 O O . ALA A 1 172 ? 5.320 9.769 9.170 1.00 93.44 172 ALA A O 1
ATOM 1333 N N . TYR A 1 173 ? 4.368 8.838 7.371 1.00 92.94 173 TYR A N 1
ATOM 1334 C CA . TYR A 1 173 ? 3.263 8.193 8.077 1.00 92.94 173 TYR A CA 1
ATOM 1335 C C . TYR A 1 173 ? 3.741 7.230 9.163 1.00 92.94 173 TYR A C 1
ATOM 1337 O O . TYR A 1 173 ? 3.311 7.339 10.316 1.00 92.94 173 TYR A O 1
ATOM 1345 N N . VAL A 1 174 ? 4.653 6.317 8.819 1.00 91.19 174 VAL A N 1
ATOM 1346 C CA . VAL A 1 174 ? 5.212 5.353 9.777 1.00 91.19 174 VAL A CA 1
ATOM 1347 C C . VAL A 1 174 ? 6.009 6.079 10.862 1.00 91.19 174 VAL A C 1
ATOM 1349 O O . VAL A 1 174 ? 5.850 5.780 12.044 1.00 91.19 174 VAL A O 1
ATOM 1352 N N . THR A 1 175 ? 6.805 7.084 10.488 1.00 91.81 175 THR A N 1
ATOM 1353 C CA . THR A 1 175 ? 7.645 7.843 11.428 1.00 91.81 175 THR A CA 1
ATOM 1354 C C . THR A 1 175 ? 6.812 8.669 12.406 1.00 91.81 175 THR A C 1
ATOM 1356 O O . THR A 1 175 ? 7.021 8.590 13.615 1.00 91.81 175 THR A O 1
ATOM 1359 N N . ILE A 1 176 ? 5.832 9.430 11.912 1.00 92.12 176 ILE A N 1
ATOM 1360 C CA . ILE A 1 176 ? 4.933 10.238 12.748 1.00 92.12 176 ILE A CA 1
ATOM 1361 C C . ILE A 1 176 ? 4.113 9.330 13.667 1.00 92.12 176 ILE A C 1
ATOM 1363 O O . ILE A 1 176 ? 3.950 9.651 14.843 1.00 92.12 176 ILE A O 1
ATOM 1367 N N . SER A 1 177 ? 3.650 8.180 13.166 1.00 90.69 177 SER A N 1
ATOM 1368 C CA . SER A 1 177 ? 2.956 7.190 13.997 1.00 90.69 177 SER A CA 1
ATOM 1369 C C . SER A 1 177 ? 3.839 6.694 15.134 1.00 90.69 177 SER A C 1
ATOM 1371 O O . SER A 1 177 ? 3.425 6.698 16.292 1.00 90.69 177 SER A O 1
ATOM 1373 N N . PHE A 1 178 ? 5.084 6.336 14.827 1.00 89.62 178 PHE A N 1
ATOM 1374 C CA . PHE A 1 178 ? 6.038 5.883 15.830 1.00 89.62 178 PHE A CA 1
ATOM 1375 C C . PHE A 1 178 ? 6.337 6.951 16.891 1.00 89.62 178 PHE A C 1
ATOM 1377 O O . PHE A 1 178 ? 6.398 6.632 18.079 1.00 89.62 178 PHE A O 1
ATOM 1384 N N . ILE A 1 179 ? 6.482 8.217 16.481 1.00 88.88 179 ILE A N 1
ATOM 1385 C CA . ILE A 1 179 ? 6.680 9.350 17.397 1.00 88.88 179 ILE A CA 1
ATOM 1386 C C . ILE A 1 179 ? 5.462 9.514 18.307 1.00 88.88 179 ILE A C 1
ATOM 1388 O O . ILE A 1 179 ? 5.627 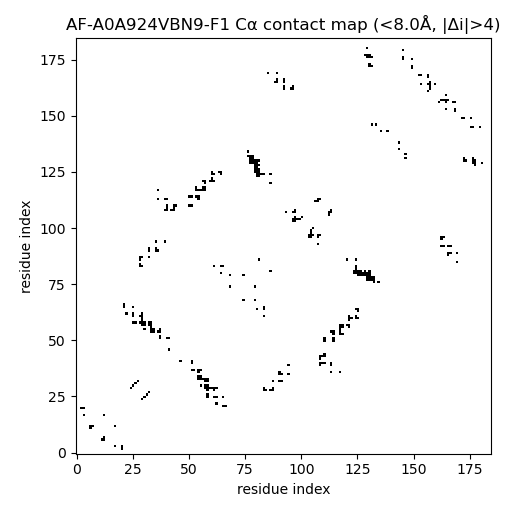9.535 19.525 1.00 88.88 179 ILE A O 1
ATOM 1392 N N . GLN A 1 180 ? 4.249 9.554 17.743 1.00 87.94 180 GLN A N 1
ATOM 1393 C CA . GLN A 1 180 ? 3.022 9.730 18.520 1.00 87.94 180 GLN A CA 1
ATOM 1394 C C . GLN A 1 180 ? 2.928 8.693 19.643 1.00 87.94 180 GLN A C 1
ATOM 1396 O O . GLN A 1 180 ? 2.820 9.071 20.806 1.00 87.94 180 GLN A O 1
ATOM 1401 N N . PHE A 1 181 ? 3.024 7.400 19.317 1.00 85.81 181 PHE A N 1
ATOM 1402 C CA . PHE A 1 181 ? 2.851 6.329 20.304 1.00 85.81 181 PHE A CA 1
ATOM 1403 C C . PHE A 1 181 ? 4.010 6.200 21.300 1.00 85.81 181 PHE A C 1
ATOM 1405 O O . PHE A 1 181 ? 3.835 5.577 22.347 1.00 85.81 181 PHE A O 1
ATOM 1412 N N . ARG A 1 182 ? 5.180 6.789 21.016 1.00 82.62 182 ARG A N 1
ATOM 1413 C CA . ARG A 1 182 ? 6.254 6.931 22.011 1.00 82.62 182 ARG A CA 1
ATOM 1414 C C . ARG A 1 182 ? 6.041 8.112 22.949 1.00 82.62 182 ARG A C 1
ATOM 1416 O O . ARG A 1 182 ? 6.398 7.996 24.111 1.00 82.62 182 ARG A O 1
ATOM 1423 N N . THR A 1 183 ? 5.491 9.224 22.467 1.00 75.81 183 THR A N 1
ATOM 1424 C CA . THR A 1 183 ? 5.286 10.441 23.270 1.00 75.81 183 THR A CA 1
ATOM 1425 C C . THR A 1 183 ? 4.016 10.390 24.122 1.00 75.81 183 THR A C 1
ATOM 1427 O O . THR A 1 183 ? 3.941 11.078 25.133 1.00 75.81 183 THR A O 1
ATOM 1430 N N . THR A 1 184 ? 3.012 9.593 23.740 1.00 64.12 184 THR A N 1
ATOM 1431 C CA . THR A 1 184 ? 1.774 9.407 24.526 1.00 64.12 184 THR A CA 1
ATOM 1432 C C . THR A 1 184 ? 1.805 8.225 25.503 1.00 64.12 184 THR A C 1
ATOM 1434 O O . THR A 1 184 ? 0.775 7.942 26.111 1.00 64.12 184 THR A O 1
ATOM 1437 N N . LYS A 1 185 ? 2.935 7.517 25.627 1.00 50.03 185 LYS A N 1
ATOM 1438 C CA . LYS A 1 185 ? 3.185 6.580 26.735 1.00 50.03 185 LYS A CA 1
ATOM 1439 C C . LYS A 1 185 ? 3.752 7.337 27.926 1.00 50.03 185 LYS A C 1
ATOM 1441 O O . LYS A 1 185 ? 3.340 6.994 29.052 1.00 50.03 185 LYS A O 1
#

pLDDT: mean 87.57, std 10.08, range [50.03, 98.0]

Radius of gyration: 17.85 Å; Cα contacts (8 Å, |Δi|>4): 204; chains: 1; bounding box: 48×38×46 Å

Sequence (185 aa):
FLDGMLARLLNAYSDIGKDLDSLADVVSFGVLPSVIIYQLFLKSSSNGDWLNYSAFLIAIFSALRLAKFNNDTRQSENFIGLPTPANAMLIASIPFIAAGGNMVSSYVQTPIFLTLFSLGMGLLLISEIQLISLKFNGLDFKKNLHRYILIISSLILLLIFKFAAVPLIMVAYVTISFIQFRTTK

Nearest PDB structures (foldseek):
  8x2k-assembly1_A  TM=2.675E-01  e=3.819E-01  Homo sapiens

Secondary structure (DSSP, 8-state):
-HHHHHHHHTT---HHHHHHHHHHHHIIIIIHHHHHHHHHHHHHS-TT-GGGGGGGHHHHHHHHHHHHHHH-TT-SSSEES--HHHHHHHHHHHHHHHTT-SHHHHHHHSHHHHHHHHHHHHHHHH---EE--S--SSS-HHHHHHHHHHHHHHHHHHHHHGGGHHHHHHHHHHHHHHHHHHH--

Foldseek 3Di:
DVQVVVCVVVVVDDPVSLVVVLVVLLVVLQVVLLVLLLVLQPVADDPDDPLSNLSNLSSVLSSVLSVCVVPDPVPPQWGFFDDSNLLSLLSVLLVVQLPPPDPSVNVSSHSVNSNVSSVVSSCRSNHRQTFHDLDDPDPDCVVCVLNVVLVVQLVVLCVVPPSVSSVVSVVSRSVSSNVVVVVVD

Mean predicted aligned error: 6.15 Å

Solvent-accessible surface area (backbone atoms only — not comparable to full-atom values): 9948 Å² total; per-residue (Å²): 111,70,62,68,51,50,26,61,75,67,73,60,76,48,73,69,56,56,55,49,54,50,52,51,45,26,46,66,31,6,40,49,37,14,50,55,48,30,55,43,32,63,72,54,46,77,86,83,57,75,67,42,60,42,22,47,43,27,23,56,28,33,43,52,32,50,56,48,58,77,72,44,85,83,52,80,78,35,37,66,14,49,54,47,63,60,53,25,54,43,52,64,32,46,65,63,41,43,68,61,80,43,76,65,15,62,50,64,38,34,60,69,46,48,42,54,48,22,51,50,52,21,49,43,26,64,32,90,47,62,32,75,49,94,74,75,90,68,87,54,61,82,85,40,43,70,59,50,51,50,52,52,53,38,50,53,36,36,73,75,46,46,62,66,19,47,63,55,40,50,53,49,49,57,50,53,21,50,49,50,65,61,73,75,105